Protein AF-A0A2V7I815-F1 (afdb_monomer_lite)

Sequence (304 aa):
MRTRTLWLTDQRGVALPMAMLALLILSALVVGFSVLSATEPTIASNQLMVAQARSVAEAGVERAIWALNNPANTSGIPATGSIPAPYNGSQLILVSNGGSNLGGFRVTVAAATTSPYPPECPAVSSMSRGDRCIVAVGWVPNDTTSSPKAHQKITLRISNPQLVFADPPAALSVRGELQMGGNSLVDSRTDTSCGNKVGTLTTGNTDIQGNATDIWGAADGNDIRNEVTDAGNGPIPANAHDVVKNLATASFDQFALTDADINALRLYAKAHGTYLQGSVSFDASNTIPNGLVFIDTVSGTNVT

Radius of gyration: 35.48 Å; chains: 1; bounding box: 59×54×128 Å

Structure (mmCIF, N/CA/C/O backbone):
data_AF-A0A2V7I815-F1
#
_entry.id   AF-A0A2V7I815-F1
#
loop_
_atom_site.group_PDB
_atom_site.id
_atom_site.type_symbol
_atom_site.label_atom_id
_atom_site.label_alt_id
_atom_site.label_comp_id
_atom_site.label_asym_id
_atom_site.label_entity_id
_atom_site.label_seq_id
_atom_site.pdbx_PDB_ins_code
_atom_site.Cartn_x
_atom_site.Cartn_y
_atom_site.Cartn_z
_atom_site.occupancy
_atom_site.B_iso_or_equiv
_atom_site.auth_seq_id
_atom_site.auth_comp_id
_atom_site.auth_asym_id
_atom_site.auth_atom_id
_atom_site.pdbx_PDB_model_num
ATOM 1 N N . MET A 1 1 ? -8.260 -38.365 92.851 1.00 39.19 1 MET A N 1
ATOM 2 C CA . MET A 1 1 ? -8.664 -38.034 91.465 1.00 39.19 1 MET A CA 1
ATOM 3 C C . MET A 1 1 ? -9.879 -37.120 91.529 1.00 39.19 1 MET A C 1
ATOM 5 O O . MET A 1 1 ? -10.767 -37.462 92.288 1.00 39.19 1 MET A O 1
ATOM 9 N N . ARG A 1 2 ? -9.858 -36.001 90.778 1.00 47.75 2 ARG A N 1
ATOM 10 C CA . ARG A 1 2 ? -10.968 -35.405 89.988 1.00 47.75 2 ARG A CA 1
ATOM 11 C C . ARG A 1 2 ? -12.377 -35.357 90.632 1.00 47.75 2 ARG A C 1
ATOM 13 O O . ARG A 1 2 ? -12.904 -36.371 91.042 1.00 47.75 2 ARG A O 1
ATOM 20 N N . THR A 1 3 ? -13.102 -34.240 90.681 1.00 51.88 3 THR A N 1
ATOM 21 C CA . THR A 1 3 ? -13.248 -33.182 89.667 1.00 51.88 3 THR A CA 1
ATOM 22 C C . THR A 1 3 ? -13.907 -31.976 90.348 1.00 51.88 3 THR A C 1
ATOM 24 O O . THR A 1 3 ? -14.970 -32.125 90.944 1.00 51.88 3 THR A O 1
ATOM 27 N N . ARG A 1 4 ? -13.308 -30.779 90.272 1.00 49.31 4 ARG A N 1
ATOM 28 C CA . ARG A 1 4 ? -14.001 -29.529 90.628 1.00 49.31 4 ARG A CA 1
ATOM 29 C C . ARG A 1 4 ? -14.910 -29.145 89.461 1.00 49.31 4 ARG A C 1
ATOM 31 O O . ARG A 1 4 ? -14.426 -28.685 88.433 1.00 49.31 4 ARG A O 1
ATOM 38 N N . THR A 1 5 ? -16.212 -29.345 89.612 1.00 57.53 5 THR A N 1
ATOM 39 C CA . THR A 1 5 ? -17.235 -28.751 88.744 1.00 57.53 5 THR A CA 1
ATOM 40 C C . THR A 1 5 ? -17.364 -27.268 89.083 1.00 57.53 5 THR A C 1
ATOM 42 O O . THR A 1 5 ? -17.917 -26.914 90.121 1.00 57.53 5 THR A O 1
ATOM 45 N N . LEU A 1 6 ? -16.818 -26.408 88.222 1.00 54.50 6 LEU A N 1
ATOM 46 C CA . LEU A 1 6 ? -17.108 -24.974 88.198 1.00 54.50 6 LEU A CA 1
ATOM 47 C C . LEU A 1 6 ? -18.541 -24.794 87.689 1.00 54.50 6 LEU A C 1
ATOM 49 O O . LEU A 1 6 ? -18.824 -25.026 86.516 1.00 54.50 6 LEU A O 1
ATOM 53 N N . TRP A 1 7 ? -19.452 -24.429 88.587 1.00 57.03 7 TRP A N 1
ATOM 54 C CA . TRP A 1 7 ? -20.808 -24.038 88.225 1.00 57.03 7 TRP A CA 1
ATOM 55 C C . TRP A 1 7 ? -20.752 -22.622 87.647 1.00 57.03 7 TRP A C 1
ATOM 57 O O . TRP A 1 7 ? -20.425 -21.670 88.350 1.00 57.03 7 TRP A O 1
ATOM 67 N N . LEU A 1 8 ? -21.031 -22.503 86.348 1.00 57.09 8 LEU A N 1
ATOM 68 C CA . LEU A 1 8 ? -21.226 -21.235 85.646 1.00 57.09 8 LEU A CA 1
ATOM 69 C C . LEU A 1 8 ? -22.532 -20.593 86.132 1.00 57.09 8 LEU A C 1
ATOM 71 O O . LEU A 1 8 ? -23.593 -20.763 85.534 1.00 57.09 8 LEU A O 1
ATOM 75 N N . THR A 1 9 ? -22.463 -19.883 87.252 1.00 57.50 9 THR A N 1
ATOM 76 C CA . THR A 1 9 ? -23.526 -18.992 87.712 1.00 57.50 9 THR A CA 1
ATOM 77 C C . THR A 1 9 ? -23.509 -17.696 86.899 1.00 57.50 9 THR A C 1
ATOM 79 O O . THR A 1 9 ? -22.522 -16.970 86.898 1.00 57.50 9 THR A O 1
ATOM 82 N N . ASP A 1 10 ? -24.647 -17.432 86.255 1.00 57.66 10 ASP A N 1
ATOM 83 C CA . ASP A 1 10 ? -25.160 -16.123 85.830 1.00 57.66 10 ASP A CA 1
ATOM 84 C C . ASP A 1 10 ? -24.563 -15.443 84.572 1.00 57.66 10 ASP A C 1
ATOM 86 O O . ASP A 1 10 ? -23.812 -14.475 84.632 1.00 57.66 10 ASP A O 1
ATOM 90 N N . GLN A 1 11 ? -24.978 -15.907 83.382 1.00 56.47 11 GLN A N 1
ATOM 91 C CA . GLN A 1 11 ? -24.794 -15.184 82.105 1.00 56.47 11 GLN A CA 1
ATOM 92 C C . GLN A 1 11 ? -26.003 -14.302 81.720 1.00 56.47 11 GLN A C 1
ATOM 94 O O . GLN A 1 11 ? -26.046 -13.757 80.612 1.00 56.47 11 GLN A O 1
ATOM 99 N N . ARG A 1 12 ? -26.999 -14.128 82.608 1.00 54.53 12 ARG A N 1
ATOM 100 C CA . ARG A 1 12 ? -28.276 -13.468 82.265 1.00 54.53 12 ARG A CA 1
ATOM 101 C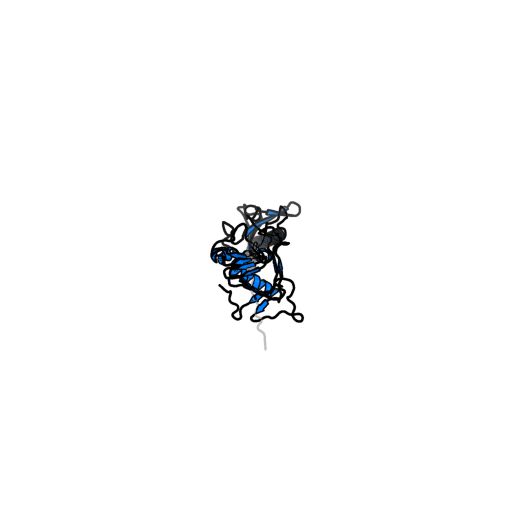 C . ARG A 1 12 ? -28.165 -11.957 81.992 1.00 54.53 12 ARG A C 1
ATOM 103 O O . ARG A 1 12 ? -29.113 -11.385 81.469 1.00 54.53 12 ARG A O 1
ATOM 110 N N . GLY A 1 13 ? -27.010 -11.331 82.241 1.00 61.84 13 GLY A N 1
ATOM 111 C CA . GLY A 1 13 ? -26.739 -9.922 81.908 1.00 61.84 13 GLY A CA 1
ATOM 112 C C . GLY A 1 13 ? -25.869 -9.673 80.664 1.00 61.84 13 GLY A C 1
ATOM 113 O O . GLY A 1 13 ? -25.837 -8.551 80.171 1.00 61.84 13 GLY A O 1
ATOM 114 N N . VAL A 1 14 ? -25.173 -10.691 80.135 1.00 74.38 14 VAL A N 1
ATOM 115 C CA . VAL A 1 14 ? -24.179 -10.522 79.042 1.00 74.38 14 VAL A CA 1
ATOM 116 C C . VAL A 1 14 ? -24.746 -10.905 77.669 1.00 74.38 14 VAL A C 1
ATOM 118 O O . VAL A 1 14 ? -24.268 -10.428 76.639 1.00 74.38 14 VAL A O 1
ATOM 121 N N . ALA A 1 15 ? -25.815 -11.706 77.640 1.00 78.38 15 ALA A N 1
ATOM 122 C CA . ALA A 1 15 ? -26.456 -12.150 76.403 1.00 78.38 15 ALA A CA 1
ATOM 123 C C . ALA A 1 15 ? -27.023 -10.989 75.567 1.00 78.38 15 ALA A C 1
ATOM 125 O O . ALA A 1 15 ? -26.896 -10.994 74.346 1.00 78.38 15 ALA A O 1
ATOM 126 N N . LEU A 1 16 ? -27.609 -9.976 76.214 1.00 78.38 16 LEU A N 1
ATOM 127 C CA . LEU A 1 16 ? -28.220 -8.835 75.527 1.00 78.38 16 LEU A CA 1
ATOM 128 C C . LEU A 1 16 ? -27.168 -7.896 74.896 1.00 78.38 16 LEU A C 1
ATOM 130 O O . LEU A 1 16 ? -27.299 -7.603 73.708 1.00 78.38 16 LEU A O 1
ATOM 134 N N . PRO A 1 17 ? -26.080 -7.504 75.594 1.00 85.06 17 PRO A N 1
ATOM 135 C CA . PRO A 1 17 ? -24.962 -6.791 74.975 1.00 85.06 17 PRO A CA 1
ATOM 136 C C . PRO A 1 17 ? -24.286 -7.570 73.839 1.00 85.06 17 PRO A C 1
ATOM 138 O O . PRO A 1 17 ? -24.002 -6.982 72.800 1.00 85.06 17 PRO A O 1
ATOM 141 N N . MET A 1 18 ? -24.070 -8.886 73.991 1.00 88.31 18 MET A N 1
ATOM 142 C CA . MET A 1 18 ? -23.495 -9.729 72.927 1.00 88.31 18 MET A CA 1
ATOM 143 C C . MET A 1 18 ? -24.414 -9.828 71.706 1.00 88.31 18 MET A C 1
ATOM 145 O O . MET A 1 18 ? -23.936 -9.742 70.578 1.00 88.31 18 MET A O 1
ATOM 149 N N . ALA A 1 19 ? -25.729 -9.953 71.911 1.00 88.56 19 ALA A N 1
ATOM 150 C CA . ALA A 1 19 ? -26.705 -9.948 70.824 1.00 88.56 19 ALA A CA 1
ATOM 151 C C . ALA A 1 19 ? -26.763 -8.587 70.111 1.00 88.56 19 ALA A C 1
ATOM 153 O O . ALA A 1 19 ? -26.842 -8.549 68.886 1.00 88.56 19 ALA A O 1
ATOM 154 N N . MET A 1 20 ? -26.668 -7.475 70.849 1.00 91.62 20 MET A N 1
ATOM 155 C CA . MET A 1 20 ? -26.589 -6.132 70.263 1.00 91.62 20 MET A CA 1
ATOM 156 C C . MET A 1 20 ? -25.304 -5.927 69.459 1.00 91.62 20 MET A C 1
ATOM 158 O O . MET A 1 20 ? -25.366 -5.403 68.351 1.00 91.62 20 MET A O 1
ATOM 162 N N . LEU A 1 21 ? -24.156 -6.382 69.969 1.00 92.94 21 LEU A N 1
ATOM 163 C CA . LEU A 1 21 ? -22.883 -6.340 69.244 1.00 92.94 21 LEU A CA 1
ATOM 164 C C . LEU A 1 21 ? -22.939 -7.194 67.973 1.00 92.94 21 LEU A C 1
ATOM 166 O O . LEU A 1 21 ? -22.536 -6.734 66.909 1.00 92.94 21 LEU A O 1
ATOM 170 N N . ALA A 1 22 ? -23.504 -8.401 68.058 1.00 91.81 22 ALA A N 1
ATOM 171 C CA . ALA A 1 22 ? -23.694 -9.276 66.905 1.00 91.81 22 ALA A CA 1
ATOM 172 C C . ALA A 1 22 ? -24.631 -8.653 65.856 1.00 91.81 22 ALA A C 1
ATOM 174 O O . ALA A 1 22 ? -24.309 -8.671 64.670 1.00 91.81 22 ALA A O 1
ATOM 175 N N . LEU A 1 23 ? -25.751 -8.052 66.276 1.00 92.69 23 LEU A N 1
ATOM 176 C CA . LEU A 1 23 ? -26.677 -7.338 65.389 1.00 92.69 23 LEU A CA 1
ATOM 177 C C . LEU A 1 23 ? -26.029 -6.116 64.730 1.00 92.69 23 LEU A C 1
ATOM 179 O O . LEU A 1 23 ? -26.288 -5.857 63.559 1.00 92.69 23 LEU A O 1
ATOM 183 N N . LEU A 1 24 ? -25.182 -5.384 65.457 1.00 94.94 24 LEU A N 1
ATOM 184 C CA . LEU A 1 24 ? -24.466 -4.217 64.939 1.00 94.94 24 LEU A CA 1
ATOM 185 C C . LEU A 1 24 ? -23.394 -4.625 63.918 1.00 94.94 24 LEU A C 1
ATOM 187 O O . LEU A 1 24 ? -23.248 -3.986 62.879 1.00 94.94 24 LEU A O 1
ATOM 191 N N . ILE A 1 25 ? -22.691 -5.732 64.166 1.00 94.81 25 ILE A N 1
ATOM 192 C CA . ILE A 1 25 ? -21.749 -6.310 63.200 1.00 94.81 25 ILE A CA 1
ATOM 193 C C . ILE A 1 25 ? -22.495 -6.803 61.952 1.00 94.81 25 ILE A C 1
ATOM 195 O O . ILE A 1 25 ? -22.064 -6.527 60.835 1.00 94.81 25 ILE A O 1
ATOM 199 N N . LEU A 1 26 ? -23.629 -7.491 62.122 1.00 93.44 26 LEU A N 1
ATOM 200 C CA . LEU A 1 26 ? -24.458 -7.975 61.014 1.00 93.44 26 LEU A CA 1
ATOM 201 C C . LEU A 1 26 ? -25.026 -6.829 60.170 1.00 93.44 26 LEU A C 1
ATOM 203 O O . LEU A 1 26 ? -24.979 -6.904 58.945 1.00 93.44 26 LEU A O 1
ATOM 207 N N . SER A 1 27 ? -25.521 -5.756 60.789 1.00 93.62 27 SER A N 1
ATOM 208 C CA . SER A 1 27 ? -26.038 -4.597 60.055 1.00 93.62 27 SER A CA 1
ATOM 209 C C . SER A 1 27 ? -24.930 -3.855 59.306 1.00 93.62 27 SER A C 1
ATOM 211 O O . SER A 1 27 ? -25.123 -3.505 58.142 1.00 93.62 27 SER A O 1
ATOM 213 N N . ALA A 1 28 ? -23.745 -3.704 59.908 1.00 93.56 28 ALA A N 1
ATOM 214 C CA . ALA A 1 28 ? -22.572 -3.166 59.221 1.00 93.56 28 ALA A CA 1
ATOM 215 C C . ALA A 1 28 ? -22.157 -4.034 58.016 1.00 93.56 28 ALA A C 1
ATOM 217 O O . ALA A 1 28 ? -21.860 -3.492 56.951 1.00 93.56 28 ALA A O 1
ATOM 218 N N . LEU A 1 29 ? -22.203 -5.368 58.143 1.00 92.06 29 LEU A N 1
ATOM 219 C CA . LEU A 1 29 ? -21.930 -6.298 57.040 1.00 92.06 29 LEU A CA 1
ATOM 220 C C . LEU A 1 29 ? -22.943 -6.151 55.894 1.00 92.06 29 LEU A C 1
ATOM 222 O O . LEU A 1 29 ? -22.551 -6.101 54.731 1.00 92.06 29 LEU A O 1
ATOM 226 N N . VAL A 1 30 ? -24.239 -6.057 56.211 1.00 95.00 30 VAL A N 1
ATOM 227 C CA . VAL A 1 30 ? -25.313 -5.902 55.213 1.00 95.00 30 VAL A CA 1
ATOM 228 C C . VAL A 1 30 ? -25.175 -4.582 54.457 1.00 95.00 30 VAL A C 1
ATOM 230 O O . VAL A 1 30 ? -25.286 -4.568 53.232 1.00 95.00 30 VAL A O 1
ATOM 233 N N . VAL A 1 31 ? -24.874 -3.482 55.155 1.00 91.62 31 VAL A N 1
ATOM 234 C CA . VAL A 1 31 ? -24.608 -2.188 54.506 1.00 91.62 31 VAL A CA 1
ATOM 235 C C . VAL A 1 31 ? -23.367 -2.281 53.614 1.00 91.62 31 VAL A C 1
ATOM 237 O O . VAL A 1 31 ? -23.411 -1.836 52.469 1.00 91.62 31 VAL A O 1
ATOM 240 N N . GLY A 1 32 ? -22.295 -2.925 54.087 1.00 88.62 32 GLY A N 1
ATOM 241 C CA . GLY A 1 32 ? -21.082 -3.154 53.298 1.00 88.62 32 GLY A CA 1
ATOM 242 C C . GLY A 1 32 ? -21.344 -3.929 52.001 1.00 88.62 32 GLY A C 1
ATOM 243 O O . GLY A 1 32 ? -20.939 -3.486 50.925 1.00 88.62 32 GLY A O 1
ATOM 244 N N . PHE A 1 33 ? -22.082 -5.041 52.071 1.00 87.69 33 PHE A N 1
ATOM 245 C CA . PHE A 1 33 ? -22.448 -5.824 50.886 1.00 87.69 33 PHE A CA 1
ATOM 246 C C . PHE A 1 33 ? -23.419 -5.092 49.956 1.00 87.69 33 PHE A C 1
ATOM 248 O O . PHE A 1 33 ? -23.312 -5.231 48.737 1.00 87.69 33 PHE A O 1
ATOM 255 N N . SER A 1 34 ? -24.327 -4.272 50.492 1.00 89.50 34 SER A N 1
ATOM 256 C CA . SER A 1 34 ? -25.233 -3.458 49.677 1.00 89.50 34 SER A CA 1
ATOM 257 C C . SER A 1 34 ? -24.484 -2.394 48.873 1.00 89.50 34 SER A C 1
ATOM 259 O O . SER A 1 34 ? -24.831 -2.154 47.718 1.00 89.50 34 SER A O 1
ATOM 261 N N . VAL A 1 35 ? -23.456 -1.765 49.453 1.00 85.38 35 VAL A N 1
ATOM 262 C CA . VAL A 1 35 ? -22.619 -0.778 48.749 1.00 85.38 35 VAL A CA 1
ATOM 263 C C . VAL A 1 35 ? -21.759 -1.455 47.682 1.00 85.38 35 VAL A C 1
ATOM 265 O O . VAL A 1 35 ? -21.666 -0.943 46.568 1.00 85.38 35 VAL A O 1
ATOM 268 N N . LEU A 1 36 ? -21.191 -2.630 47.974 1.00 84.56 36 LEU A N 1
ATOM 269 C CA . LEU A 1 36 ? -20.458 -3.424 46.980 1.00 84.56 36 LEU A CA 1
ATOM 270 C C . LEU A 1 36 ? -21.356 -3.797 45.791 1.00 84.56 36 LEU A C 1
ATOM 272 O O . LEU A 1 36 ? -21.008 -3.504 44.645 1.00 84.56 36 LEU A O 1
ATOM 276 N N . SER A 1 37 ? -22.558 -4.310 46.072 1.00 85.62 37 SER A N 1
ATOM 277 C CA . SER A 1 37 ? -23.548 -4.697 45.054 1.00 85.62 37 SER A CA 1
ATOM 278 C C . SER A 1 37 ? -24.009 -3.520 44.185 1.00 85.62 37 SER A C 1
ATOM 280 O O . SER A 1 37 ? -24.418 -3.717 43.047 1.00 85.62 37 SER A O 1
ATOM 282 N N . ALA A 1 38 ? -23.934 -2.281 44.683 1.00 82.81 38 ALA A N 1
ATOM 283 C CA . ALA A 1 38 ? -24.299 -1.097 43.907 1.00 82.81 38 ALA A CA 1
ATOM 284 C C . ALA A 1 38 ? -23.260 -0.731 42.831 1.00 82.81 38 ALA A C 1
ATOM 286 O O . ALA A 1 38 ? -23.598 -0.056 41.858 1.00 82.81 38 ALA A O 1
ATOM 287 N N . THR A 1 39 ? -22.005 -1.174 42.971 1.00 86.94 39 THR A N 1
ATOM 288 C CA . THR A 1 39 ? -20.937 -0.846 42.009 1.00 86.94 39 THR A CA 1
ATOM 289 C C . THR A 1 39 ? -20.845 -1.850 40.857 1.00 86.94 39 THR A C 1
ATOM 291 O O . THR A 1 39 ? -20.542 -1.454 39.729 1.00 86.94 39 THR A O 1
ATOM 294 N N . GLU A 1 40 ? -21.195 -3.119 41.080 1.00 88.75 40 GLU A N 1
ATOM 295 C CA . GLU A 1 40 ? -21.139 -4.178 40.060 1.00 88.75 40 GLU A CA 1
ATOM 296 C C . GLU A 1 40 ? -21.934 -3.868 38.776 1.00 88.75 40 GLU A C 1
ATOM 298 O O . GLU A 1 40 ? -21.361 -4.027 37.695 1.00 88.75 40 GLU A O 1
ATOM 303 N N . PRO A 1 41 ? -23.180 -3.344 38.819 1.00 88.94 41 PRO A N 1
ATOM 304 C CA . PRO A 1 41 ? -23.922 -3.006 37.604 1.00 88.94 41 PRO A CA 1
ATOM 305 C C . PRO A 1 41 ? -23.231 -1.922 36.776 1.00 88.94 41 PRO A C 1
ATOM 307 O O . PRO A 1 41 ? -23.252 -1.964 35.546 1.00 88.94 41 PRO A O 1
ATOM 310 N N . THR A 1 42 ? -22.583 -0.958 37.438 1.00 89.00 42 THR A N 1
ATOM 311 C CA . THR A 1 42 ? -21.865 0.118 36.742 1.00 89.00 42 THR A CA 1
ATOM 312 C C . THR A 1 42 ? -20.592 -0.403 36.079 1.00 89.00 42 THR A C 1
ATOM 314 O O . THR A 1 42 ? -20.317 -0.059 34.931 1.00 89.00 42 THR A O 1
ATOM 317 N N . ILE A 1 43 ? -19.854 -1.296 36.747 1.00 89.94 43 ILE A N 1
ATOM 318 C CA . ILE A 1 43 ? -18.654 -1.933 36.193 1.00 89.94 43 ILE A CA 1
ATOM 319 C C . ILE A 1 43 ? -19.029 -2.833 35.014 1.00 89.94 43 ILE A C 1
ATOM 321 O O . ILE A 1 43 ? -18.416 -2.723 33.953 1.00 89.94 43 ILE A O 1
ATOM 325 N N . ALA A 1 44 ? -20.056 -3.671 35.173 1.00 91.88 44 ALA A N 1
ATOM 326 C CA . ALA A 1 44 ? -20.540 -4.552 34.116 1.00 91.88 44 ALA A CA 1
ATOM 327 C C . ALA A 1 44 ? -21.012 -3.755 32.890 1.00 91.88 44 ALA A C 1
ATOM 329 O O . ALA A 1 44 ? -20.643 -4.084 31.764 1.00 91.88 44 ALA A O 1
ATOM 330 N N . SER A 1 45 ? -21.757 -2.664 33.103 1.00 90.56 45 SER A N 1
ATOM 331 C CA . SER A 1 45 ? -22.188 -1.768 32.024 1.00 90.56 45 SER A CA 1
ATOM 332 C C . SER A 1 45 ? -20.995 -1.128 31.306 1.00 90.56 45 SER A C 1
ATOM 334 O O . SER A 1 45 ? -20.907 -1.179 30.080 1.00 90.56 45 SER A O 1
ATOM 336 N N . ASN A 1 46 ? -20.011 -0.617 32.050 1.00 91.06 46 ASN A N 1
ATOM 337 C CA . ASN A 1 46 ? -18.809 -0.024 31.462 1.00 91.06 46 ASN A CA 1
ATOM 338 C C . ASN A 1 46 ? -17.993 -1.047 30.654 1.00 91.06 46 ASN A C 1
ATOM 340 O O . ASN A 1 46 ? -17.536 -0.737 29.553 1.00 91.06 46 ASN A O 1
ATOM 344 N N . GLN A 1 47 ? -17.827 -2.271 31.166 1.00 93.94 47 GLN A N 1
ATOM 345 C CA . GLN A 1 47 ? -17.137 -3.346 30.447 1.00 93.94 47 GLN A CA 1
ATOM 346 C C . GLN A 1 47 ? -17.879 -3.747 29.171 1.00 93.94 47 GLN A C 1
ATOM 348 O O . GLN A 1 47 ? -17.249 -3.906 28.124 1.00 93.94 47 GLN A O 1
ATOM 353 N N . LEU A 1 48 ? -19.209 -3.848 29.233 1.00 92.19 48 LEU A N 1
ATOM 354 C CA . LEU A 1 48 ? -20.039 -4.117 28.064 1.00 92.19 48 LEU A CA 1
ATOM 355 C C . LEU A 1 48 ? -19.873 -3.022 27.005 1.00 92.19 48 LEU A C 1
ATOM 357 O O . LEU A 1 48 ? -19.626 -3.333 25.842 1.00 92.19 48 LEU A O 1
ATOM 361 N N . MET A 1 49 ? -19.940 -1.750 27.402 1.00 92.75 49 MET A N 1
ATOM 362 C CA . MET A 1 49 ? -19.771 -0.622 26.484 1.00 92.75 49 MET A CA 1
ATOM 363 C C . MET A 1 49 ? -18.383 -0.605 25.837 1.00 92.75 49 MET A C 1
ATOM 365 O O . MET A 1 49 ? -18.262 -0.324 24.647 1.00 92.75 49 MET A O 1
ATOM 369 N N . VAL A 1 50 ? -17.329 -0.935 26.590 1.00 94.56 50 VAL A N 1
ATOM 370 C CA . VAL A 1 50 ? -15.964 -1.051 26.056 1.00 94.56 50 VAL A CA 1
ATOM 371 C C . VAL A 1 50 ? -15.853 -2.193 25.045 1.00 94.56 50 VAL A C 1
ATOM 373 O O . VAL A 1 50 ? -15.272 -2.001 23.975 1.00 94.56 50 VAL A O 1
ATOM 376 N N . ALA A 1 51 ? -16.433 -3.357 25.343 1.00 94.38 51 ALA A N 1
ATOM 377 C CA . ALA A 1 51 ? -16.449 -4.494 24.426 1.00 94.38 51 ALA A CA 1
ATOM 378 C C . ALA A 1 51 ? -17.229 -4.175 23.139 1.00 94.38 51 ALA A C 1
ATOM 380 O O . ALA A 1 51 ? -16.758 -4.462 22.038 1.00 94.38 51 ALA A O 1
ATOM 381 N N . GLN A 1 52 ? -18.380 -3.511 23.262 1.00 93.69 52 GLN A N 1
ATOM 382 C CA . GLN A 1 52 ? -19.172 -3.050 22.123 1.00 93.69 52 GLN A CA 1
ATOM 383 C C . GLN A 1 52 ? -18.409 -2.014 21.288 1.00 93.69 52 GLN A C 1
ATOM 385 O O . GLN A 1 52 ? -18.351 -2.147 20.067 1.00 93.69 52 GLN A O 1
ATOM 390 N N . ALA A 1 53 ? -17.759 -1.035 21.928 1.00 95.12 53 ALA A N 1
ATOM 391 C CA . ALA A 1 53 ? -16.957 -0.020 21.246 1.00 95.12 53 ALA A CA 1
ATOM 392 C C . ALA A 1 53 ? -15.802 -0.650 20.460 1.00 95.12 53 ALA A C 1
ATOM 394 O O . ALA A 1 53 ? -15.526 -0.240 19.334 1.00 95.12 53 ALA A O 1
ATOM 395 N N . ARG A 1 54 ? -15.159 -1.681 21.021 1.00 95.94 54 ARG A N 1
ATOM 396 C CA . ARG A 1 54 ? -14.132 -2.452 20.314 1.00 95.94 54 ARG A CA 1
ATOM 397 C C . ARG A 1 54 ? -14.710 -3.177 19.104 1.00 95.94 54 ARG A C 1
ATOM 399 O O . ARG A 1 54 ? -14.162 -3.048 18.018 1.00 95.94 54 ARG A O 1
ATOM 406 N N . SER A 1 55 ? -15.825 -3.883 19.274 1.00 94.88 55 SER A N 1
ATOM 407 C CA . SER A 1 55 ? -16.455 -4.639 18.188 1.00 94.88 55 SER A CA 1
ATOM 408 C C . SER A 1 55 ? -16.860 -3.740 17.012 1.00 94.88 55 SER A C 1
ATOM 410 O O . SER A 1 55 ? -16.595 -4.078 15.860 1.00 94.88 55 SER A O 1
ATOM 412 N N . VAL A 1 56 ? -17.428 -2.555 17.272 1.00 95.31 56 VAL A N 1
ATOM 413 C CA . VAL A 1 56 ? -17.755 -1.612 16.186 1.00 95.31 56 VAL A CA 1
ATOM 414 C C . VAL A 1 56 ? -16.505 -0.963 15.576 1.00 95.31 56 VAL A C 1
ATOM 416 O O . VAL A 1 56 ? -16.515 -0.654 14.387 1.00 95.31 56 VAL A O 1
ATOM 419 N N . ALA A 1 57 ? -15.411 -0.797 16.331 1.00 96.56 57 ALA A N 1
ATOM 420 C CA . ALA A 1 57 ? -14.126 -0.367 15.771 1.00 96.56 57 ALA A CA 1
ATOM 421 C C . ALA A 1 57 ? -13.542 -1.424 14.815 1.00 96.56 57 ALA A C 1
ATOM 423 O O . ALA A 1 57 ? -13.100 -1.078 13.721 1.00 96.56 57 ALA A O 1
ATOM 424 N N . GLU A 1 58 ? -13.593 -2.706 15.193 1.00 96.44 58 GLU A N 1
ATOM 425 C CA . GLU A 1 58 ? -13.174 -3.838 14.349 1.00 96.44 58 GLU A CA 1
ATOM 426 C C . GLU A 1 58 ? -14.019 -3.906 13.065 1.00 96.44 58 GLU A C 1
ATOM 428 O O . GLU A 1 58 ? -13.472 -4.028 11.972 1.00 96.44 58 GLU A O 1
ATOM 433 N N . ALA A 1 59 ? -15.334 -3.684 13.153 1.00 94.94 59 ALA A N 1
ATOM 434 C CA . ALA A 1 59 ? -16.190 -3.579 11.967 1.00 94.94 59 ALA A CA 1
ATOM 435 C C . ALA A 1 59 ? -15.772 -2.430 11.024 1.00 94.94 59 ALA A C 1
ATOM 437 O O . ALA A 1 59 ? -15.859 -2.558 9.800 1.00 94.94 59 ALA A O 1
ATOM 438 N N . GLY A 1 60 ? -15.294 -1.311 11.577 1.00 95.69 60 GLY A N 1
ATOM 439 C CA . GLY A 1 60 ? -14.755 -0.201 10.795 1.00 95.69 60 GL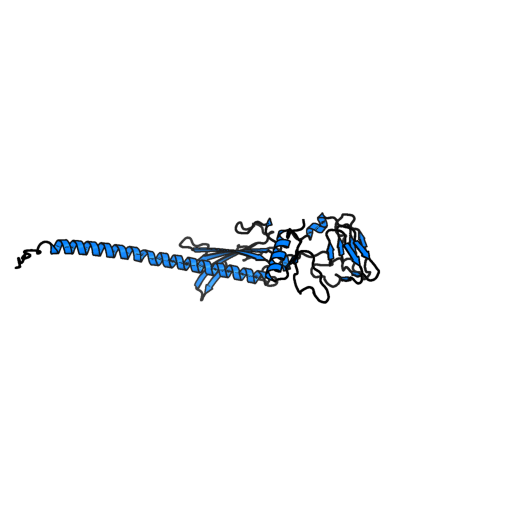Y A CA 1
ATOM 440 C C . GLY A 1 60 ? -13.469 -0.557 10.048 1.00 95.69 60 GLY A C 1
ATOM 441 O O . GLY A 1 60 ? -13.315 -0.185 8.882 1.00 95.69 60 GLY A O 1
ATOM 442 N N . VAL A 1 61 ? -12.583 -1.319 10.690 1.00 96.88 61 VAL A N 1
ATOM 443 C CA . VAL A 1 61 ? -11.376 -1.871 10.059 1.00 96.88 61 VAL A CA 1
ATOM 444 C C . VAL A 1 61 ? -11.739 -2.768 8.882 1.00 96.88 61 VAL A C 1
ATOM 446 O O . VAL A 1 61 ? -11.283 -2.517 7.767 1.00 96.88 61 VAL A O 1
ATOM 449 N N . GLU A 1 62 ? -12.599 -3.761 9.103 1.00 95.94 62 GLU A N 1
ATOM 450 C CA . GLU A 1 62 ? -13.002 -4.715 8.063 1.00 95.94 62 GLU A CA 1
ATOM 451 C C . GLU A 1 62 ? -13.651 -4.007 6.872 1.00 95.94 62 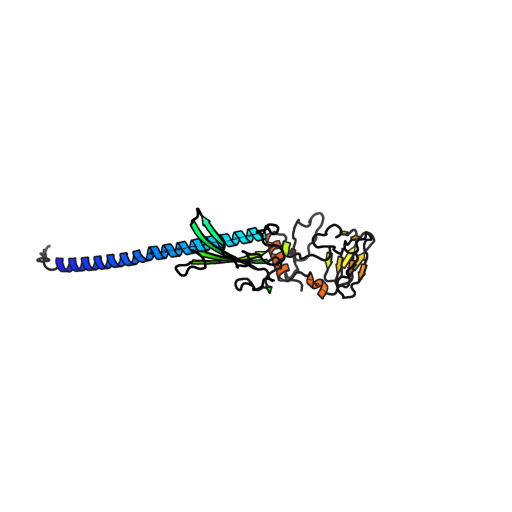GLU A C 1
ATOM 453 O O . GLU A 1 62 ? -13.365 -4.301 5.710 1.00 95.94 62 GLU A O 1
ATOM 458 N N . ARG A 1 63 ? -14.469 -2.985 7.144 1.00 95.31 63 ARG A N 1
ATOM 459 C CA . ARG A 1 63 ? -15.071 -2.164 6.094 1.00 95.31 63 ARG A CA 1
ATOM 460 C C . ARG A 1 63 ? -14.032 -1.389 5.279 1.00 95.31 63 ARG A C 1
ATOM 462 O O . ARG A 1 63 ? -14.213 -1.255 4.069 1.00 95.31 63 ARG A O 1
ATOM 469 N N . ALA A 1 64 ? -12.987 -0.845 5.905 1.00 95.69 64 ALA A N 1
ATOM 470 C CA . ALA A 1 64 ? -11.907 -0.171 5.179 1.00 95.69 64 ALA A CA 1
ATOM 471 C C . ALA A 1 64 ? -11.080 -1.147 4.344 1.00 95.69 64 ALA A C 1
ATOM 473 O O . ALA A 1 64 ? -10.773 -0.838 3.196 1.00 95.69 64 ALA A O 1
ATOM 474 N N . ILE A 1 65 ? -10.771 -2.328 4.881 1.00 94.75 65 ILE A N 1
ATOM 475 C CA . ILE A 1 65 ? -10.062 -3.378 4.142 1.00 94.75 65 ILE A CA 1
ATOM 476 C C . ILE A 1 65 ? -10.881 -3.801 2.920 1.00 94.75 65 ILE A C 1
ATOM 478 O O . ILE A 1 65 ? -10.357 -3.831 1.807 1.00 94.75 65 ILE A O 1
ATOM 482 N N . TRP A 1 66 ? -12.182 -4.050 3.094 1.00 95.06 66 TRP A N 1
ATOM 483 C CA . TRP A 1 66 ? -13.076 -4.336 1.973 1.00 95.06 66 TRP A CA 1
ATOM 484 C C . TRP A 1 66 ? -13.046 -3.217 0.926 1.00 95.06 66 TRP A C 1
ATOM 486 O O . TRP A 1 66 ? -12.910 -3.498 -0.263 1.00 95.06 66 TRP A O 1
ATOM 496 N N . ALA A 1 67 ? -13.119 -1.954 1.347 1.00 94.69 67 ALA A N 1
ATOM 497 C CA . ALA A 1 67 ? -13.150 -0.821 0.426 1.00 94.69 67 ALA A CA 1
ATOM 498 C C . ALA A 1 67 ? -11.847 -0.663 -0.368 1.00 94.69 67 ALA A C 1
ATOM 500 O O . ALA A 1 67 ? -11.895 -0.347 -1.554 1.00 94.69 67 ALA A O 1
ATOM 501 N N . LEU A 1 68 ? -10.701 -0.930 0.265 1.00 92.00 68 LEU A N 1
ATOM 502 C CA . LEU A 1 68 ? -9.385 -0.921 -0.380 1.00 92.00 68 LEU A CA 1
ATOM 503 C C . LEU A 1 68 ? -9.219 -2.068 -1.380 1.00 92.00 68 LEU A C 1
ATOM 505 O O . LEU A 1 68 ? -8.559 -1.895 -2.400 1.00 92.00 68 LEU A O 1
ATOM 509 N N . ASN A 1 69 ? -9.862 -3.208 -1.128 1.00 91.62 69 ASN A N 1
ATOM 510 C CA . ASN A 1 69 ? -9.886 -4.343 -2.052 1.00 91.62 69 ASN A CA 1
ATOM 511 C C . ASN A 1 69 ? -10.915 -4.189 -3.186 1.00 91.62 69 ASN A C 1
ATOM 513 O O . ASN A 1 69 ? -10.919 -4.992 -4.115 1.00 91.62 69 ASN A O 1
ATOM 517 N N . ASN A 1 70 ? -11.788 -3.177 -3.135 1.00 92.44 70 ASN A N 1
ATOM 518 C CA . ASN A 1 70 ? -12.840 -2.947 -4.130 1.00 92.44 70 ASN A CA 1
ATOM 519 C C . ASN A 1 70 ? -12.780 -1.521 -4.712 1.00 92.44 70 ASN A C 1
ATOM 521 O O . ASN A 1 70 ? -13.782 -0.805 -4.666 1.00 92.44 70 ASN A O 1
ATOM 525 N N . PRO A 1 71 ? -11.645 -1.086 -5.295 1.00 89.56 71 PRO A N 1
ATOM 526 C CA . PRO A 1 71 ? -11.436 0.309 -5.694 1.00 89.56 71 PRO A CA 1
ATOM 527 C C . PRO A 1 71 ? -12.365 0.795 -6.815 1.00 89.56 71 PRO A C 1
ATOM 529 O O . PRO A 1 71 ? -12.615 1.990 -6.923 1.00 89.56 71 PRO A O 1
ATOM 532 N N . ALA A 1 72 ? -12.890 -0.116 -7.640 1.00 88.88 72 ALA A N 1
ATOM 533 C CA . ALA A 1 72 ? -13.837 0.206 -8.710 1.00 88.88 72 ALA A CA 1
ATOM 534 C C . ALA A 1 72 ? -15.296 0.329 -8.222 1.00 88.88 72 ALA A C 1
ATOM 536 O O . ALA A 1 72 ? -16.173 0.737 -8.983 1.00 88.88 72 ALA A O 1
ATOM 537 N N . ASN A 1 73 ? -15.586 -0.050 -6.973 1.00 92.62 73 ASN A N 1
ATOM 538 C CA . ASN A 1 73 ? -16.924 0.065 -6.409 1.00 92.62 73 ASN A CA 1
ATOM 539 C C . ASN A 1 73 ? -17.200 1.516 -5.983 1.00 92.62 73 ASN A C 1
ATOM 541 O O . ASN A 1 73 ? -16.331 2.183 -5.430 1.00 92.62 73 ASN A O 1
ATOM 545 N N . THR A 1 74 ? -18.436 1.990 -6.149 1.00 88.88 74 THR A N 1
ATOM 546 C CA . THR A 1 74 ? -18.858 3.338 -5.721 1.00 88.88 74 THR A CA 1
ATOM 547 C C . THR A 1 74 ? -18.694 3.592 -4.220 1.00 88.88 74 THR A C 1
ATOM 549 O O . THR A 1 74 ? -18.595 4.737 -3.794 1.00 88.88 74 THR A O 1
ATOM 552 N N . SER A 1 75 ? -18.703 2.535 -3.406 1.00 89.75 75 SER A N 1
ATOM 553 C CA . SER A 1 75 ? -18.442 2.573 -1.962 1.00 89.75 75 SER A CA 1
ATOM 554 C C . SER A 1 75 ? -17.031 2.102 -1.592 1.00 89.75 75 SER A C 1
ATOM 556 O O . SER A 1 75 ? -16.746 1.924 -0.410 1.00 89.75 75 SER A O 1
ATOM 558 N N . GLY A 1 76 ? -16.170 1.864 -2.581 1.00 91.50 76 GLY A N 1
ATOM 559 C CA . GLY A 1 76 ? -14.766 1.521 -2.395 1.00 91.50 76 GLY A CA 1
ATOM 560 C C . GLY A 1 76 ? -13.880 2.741 -2.158 1.00 91.50 76 GLY A C 1
ATOM 561 O O . GLY A 1 76 ? -14.330 3.887 -2.196 1.00 91.50 76 GLY A O 1
ATOM 562 N N . ILE A 1 77 ? -12.595 2.485 -1.921 1.00 91.12 77 ILE A N 1
ATOM 563 C CA . ILE A 1 77 ? -11.559 3.520 -1.899 1.00 91.12 77 ILE A CA 1
ATOM 564 C C . ILE A 1 77 ? -10.753 3.383 -3.192 1.00 91.12 77 ILE A C 1
ATOM 566 O O . ILE A 1 77 ? -10.173 2.318 -3.413 1.00 91.12 77 ILE A O 1
ATOM 570 N N . PRO A 1 78 ? -10.691 4.422 -4.042 1.00 87.12 78 PRO A N 1
ATOM 571 C CA . PRO A 1 78 ? -9.920 4.354 -5.271 1.00 87.12 78 PRO A CA 1
ATOM 572 C C . PRO A 1 78 ? -8.428 4.177 -4.961 1.00 87.12 78 PRO A C 1
ATOM 574 O O . PRO A 1 78 ? -7.915 4.654 -3.947 1.00 87.12 78 PRO A O 1
ATOM 577 N N . ALA A 1 79 ? -7.720 3.481 -5.852 1.00 78.44 79 ALA A N 1
ATOM 578 C CA . ALA A 1 79 ? -6.285 3.229 -5.721 1.00 78.44 79 ALA A CA 1
ATOM 579 C C . ALA A 1 79 ? -5.469 4.534 -5.645 1.00 78.44 79 ALA A C 1
ATOM 581 O O . ALA A 1 79 ? -4.510 4.634 -4.872 1.00 78.44 79 ALA A O 1
ATOM 582 N N . THR A 1 80 ? -5.894 5.533 -6.421 1.00 76.12 80 THR A N 1
ATOM 583 C CA . THR A 1 80 ? -5.303 6.866 -6.532 1.00 76.12 80 THR A CA 1
ATOM 584 C C . THR A 1 80 ? -6.360 7.945 -6.278 1.00 76.12 80 THR A C 1
ATOM 586 O O . THR A 1 80 ? -7.561 7.708 -6.396 1.00 76.12 80 THR A O 1
ATOM 589 N N . GLY A 1 81 ? -5.915 9.150 -5.921 1.00 79.38 81 GLY A N 1
ATOM 590 C CA . GLY A 1 81 ? -6.800 10.283 -5.642 1.00 79.38 81 GLY A CA 1
ATOM 591 C C . GLY A 1 81 ? -7.143 10.455 -4.162 1.00 79.38 81 GLY A C 1
ATOM 592 O O . GLY A 1 81 ? -6.446 9.958 -3.275 1.00 79.38 81 GLY A O 1
ATOM 593 N N . SER A 1 82 ? -8.185 11.242 -3.890 1.00 84.50 82 SER A N 1
ATOM 594 C CA . SER A 1 82 ? -8.605 11.563 -2.527 1.00 84.50 82 SER A CA 1
ATOM 595 C C . SER A 1 82 ? -9.410 10.427 -1.902 1.00 84.50 82 SER A C 1
ATOM 597 O O . SER A 1 82 ? -10.204 9.754 -2.558 1.00 84.50 82 SER A O 1
ATOM 599 N N . ILE A 1 83 ? -9.223 10.234 -0.598 1.00 90.06 83 ILE A N 1
ATOM 600 C CA . ILE A 1 83 ? -9.986 9.255 0.173 1.00 90.06 83 ILE A CA 1
ATOM 601 C C . ILE A 1 83 ? -11.427 9.774 0.334 1.00 90.06 83 ILE A C 1
ATOM 603 O O . ILE A 1 83 ? -11.620 10.848 0.917 1.00 90.06 83 ILE A O 1
ATOM 607 N N . PRO A 1 84 ? -12.447 9.057 -0.174 1.00 91.62 84 PRO A N 1
ATOM 608 C CA . PRO A 1 84 ? -13.826 9.523 -0.125 1.00 91.62 84 PRO A CA 1
ATOM 609 C C . PRO A 1 84 ? -14.426 9.384 1.279 1.00 91.62 84 PRO A C 1
ATOM 611 O O . PRO A 1 84 ? -13.962 8.602 2.112 1.00 91.62 84 PRO A O 1
ATOM 614 N N . ALA A 1 85 ? -15.513 10.114 1.543 1.00 91.25 85 ALA A N 1
ATOM 615 C CA . ALA A 1 85 ? -16.365 9.814 2.690 1.00 91.25 85 ALA A CA 1
ATOM 616 C C . ALA A 1 85 ? -16.992 8.413 2.515 1.00 91.25 85 ALA A C 1
ATOM 618 O O . ALA A 1 85 ? -17.337 8.043 1.392 1.00 91.25 85 ALA A O 1
ATOM 619 N N . PRO A 1 86 ? -17.152 7.619 3.586 1.00 93.44 86 PRO A N 1
ATOM 620 C CA . PRO A 1 86 ? -16.905 7.954 4.992 1.00 93.44 86 PRO A CA 1
ATOM 621 C C . PRO A 1 86 ? -15.452 7.732 5.462 1.00 93.44 86 PRO A C 1
ATOM 623 O O . PRO A 1 86 ? -15.135 8.047 6.605 1.00 93.44 86 PRO A O 1
ATOM 626 N N . TYR A 1 87 ? -14.571 7.206 4.605 1.00 94.94 87 TYR A N 1
ATOM 627 C CA . TYR A 1 87 ? -13.209 6.765 4.942 1.00 94.94 87 TYR A CA 1
ATOM 628 C C . TYR A 1 87 ? -12.214 7.892 5.230 1.00 94.94 87 TYR A C 1
ATOM 630 O O . TYR A 1 87 ? -11.099 7.631 5.663 1.00 94.94 87 TYR A O 1
ATOM 638 N N . ASN A 1 88 ? -12.592 9.146 5.009 1.00 91.50 88 ASN A N 1
ATOM 639 C CA . ASN A 1 88 ? -11.819 10.320 5.417 1.00 91.50 88 ASN A CA 1
ATOM 640 C C . ASN A 1 88 ? -12.093 10.749 6.876 1.00 91.50 88 ASN A C 1
ATOM 642 O O . ASN A 1 88 ? -11.721 11.852 7.269 1.00 91.50 88 ASN A O 1
ATOM 646 N N . GLY A 1 89 ? -12.805 9.934 7.663 1.00 91.06 89 GLY A N 1
ATOM 647 C CA . GLY A 1 89 ? -13.159 10.220 9.057 1.00 91.06 89 GLY A CA 1
ATOM 648 C C . GLY A 1 89 ? -14.293 11.235 9.249 1.00 91.06 89 GLY A C 1
ATOM 649 O O . GLY A 1 89 ? -14.714 11.478 10.384 1.00 91.06 89 GLY A O 1
ATOM 650 N N . SER A 1 90 ? -14.830 11.815 8.169 1.00 91.62 90 SER A N 1
ATOM 651 C CA . SER A 1 90 ? -15.831 12.893 8.241 1.00 91.62 90 SER A CA 1
ATOM 652 C C . SER A 1 90 ? -17.202 12.435 8.742 1.00 91.62 90 SER A C 1
ATOM 654 O O . SER A 1 90 ? -17.930 13.218 9.356 1.00 91.62 90 SER A O 1
ATOM 656 N N . GLN A 1 91 ? -17.546 11.159 8.563 1.00 93.12 91 GLN A N 1
ATOM 657 C CA . GLN A 1 91 ? -18.865 10.616 8.887 1.00 93.12 91 GLN A CA 1
ATOM 658 C C . GLN A 1 91 ? -18.776 9.503 9.935 1.00 93.12 91 GLN A C 1
ATOM 660 O O . GLN A 1 91 ? -17.917 8.626 9.855 1.00 93.12 91 GLN A O 1
ATOM 665 N N . LEU A 1 92 ? -19.692 9.536 10.908 1.00 92.94 92 LEU A N 1
ATOM 666 C CA . LEU A 1 92 ? -19.946 8.409 11.802 1.00 92.94 92 LEU A CA 1
ATOM 667 C C . LEU A 1 92 ? -20.861 7.420 11.079 1.00 92.94 92 LEU A C 1
ATOM 669 O O . LEU A 1 92 ? -21.959 7.780 10.657 1.00 92.94 92 LEU A O 1
ATOM 673 N N . ILE A 1 93 ? -20.429 6.169 10.977 1.00 93.38 93 ILE A N 1
ATOM 674 C CA . ILE A 1 93 ? -21.262 5.082 10.472 1.00 93.38 93 ILE A CA 1
ATOM 675 C C . ILE A 1 93 ? -21.916 4.404 11.668 1.00 93.38 93 ILE A C 1
ATOM 677 O O . ILE A 1 93 ? -21.227 3.826 12.506 1.00 93.38 93 ILE A O 1
ATOM 681 N N . LEU A 1 94 ? -23.242 4.481 11.750 1.00 92.12 94 LEU A N 1
ATOM 682 C CA . LEU A 1 94 ? -24.008 3.806 12.793 1.00 92.12 94 LEU A CA 1
ATOM 683 C C . LEU A 1 94 ? -24.156 2.318 12.475 1.00 92.12 94 LEU A C 1
ATOM 685 O O . LEU A 1 94 ? -24.433 1.930 11.338 1.00 92.12 94 LEU A O 1
ATOM 689 N N . VAL A 1 95 ? -24.008 1.494 13.504 1.00 90.75 95 VAL A N 1
ATOM 690 C CA . VAL A 1 95 ? -24.235 0.053 13.456 1.00 90.75 95 VAL A CA 1
ATOM 691 C C . VAL A 1 95 ? -25.534 -0.218 14.197 1.00 90.75 95 VAL A C 1
ATOM 693 O O . VAL A 1 95 ? -25.655 0.068 15.385 1.00 90.75 95 VAL A O 1
ATOM 696 N N . SER A 1 96 ? -26.519 -0.771 13.496 1.00 87.69 96 SER A N 1
ATOM 697 C CA . SER A 1 96 ? -27.806 -1.125 14.091 1.00 87.69 96 SER A CA 1
ATOM 698 C C . SER A 1 96 ? -28.134 -2.591 13.848 1.00 87.69 96 SER A C 1
ATOM 700 O O . SER A 1 96 ? -27.755 -3.162 12.827 1.00 87.69 96 SER A O 1
ATOM 702 N N . ASN A 1 97 ? -28.837 -3.199 14.799 1.00 82.69 97 ASN A N 1
ATOM 703 C CA . ASN A 1 97 ? -29.391 -4.541 14.667 1.00 82.69 97 ASN A CA 1
ATOM 704 C C . ASN A 1 97 ? -30.855 -4.508 15.113 1.00 82.69 97 ASN A C 1
ATOM 706 O O . ASN A 1 97 ? -31.163 -3.975 16.179 1.00 82.69 97 ASN A O 1
ATOM 710 N N . GLY A 1 98 ? -31.767 -5.016 14.280 1.00 79.56 98 GLY A N 1
ATOM 711 C CA . GLY A 1 98 ? -33.205 -5.016 14.577 1.00 79.56 98 GLY A CA 1
ATOM 712 C C . GLY A 1 98 ? -33.788 -3.627 14.887 1.00 79.56 98 GLY A C 1
ATOM 713 O O . GLY A 1 98 ? -34.675 -3.514 15.725 1.00 79.56 98 GLY A O 1
ATOM 714 N N . GLY A 1 99 ? -33.253 -2.561 14.277 1.0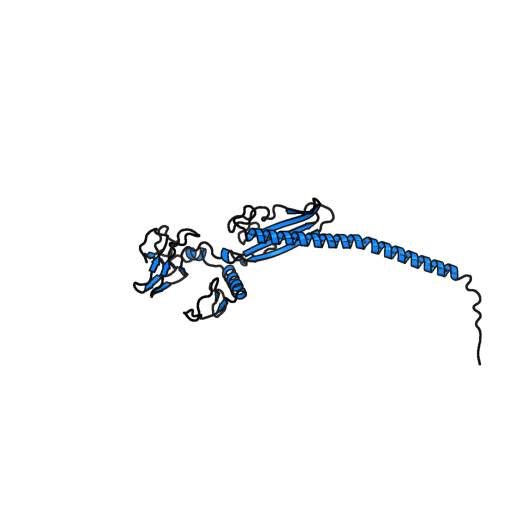0 77.12 99 GLY A N 1
ATOM 715 C CA . GLY A 1 99 ? -33.683 -1.174 14.512 1.00 77.12 99 GLY A CA 1
ATOM 716 C C . GLY A 1 99 ? -33.108 -0.508 15.770 1.00 77.12 99 GLY A C 1
ATOM 717 O O . GLY A 1 99 ? -33.336 0.680 15.978 1.00 77.12 99 GLY A O 1
ATOM 718 N N . SER A 1 100 ? -32.330 -1.228 16.586 1.00 81.62 100 SER A N 1
ATOM 719 C CA . SER A 1 100 ? -31.650 -0.676 17.767 1.00 81.62 100 SER A CA 1
ATOM 720 C C . SER A 1 100 ? -30.214 -0.274 17.432 1.00 81.62 100 SER A C 1
ATOM 722 O O . SER A 1 100 ? -29.481 -1.049 16.815 1.00 81.62 100 SER A O 1
ATOM 724 N N . ASN A 1 101 ? -29.803 0.931 17.837 1.00 83.38 101 ASN A N 1
ATOM 725 C CA . ASN A 1 101 ? -28.438 1.415 17.634 1.00 83.38 101 ASN A CA 1
ATOM 726 C C . ASN A 1 101 ? -27.480 0.734 18.624 1.00 83.38 101 ASN A C 1
ATOM 728 O O . ASN A 1 101 ? -27.646 0.865 19.835 1.00 83.38 101 ASN A O 1
ATOM 732 N N . LEU A 1 102 ? -26.484 0.022 18.102 1.00 86.06 102 LEU A N 1
ATOM 733 C CA . LEU A 1 102 ? -25.456 -0.668 18.887 1.00 86.06 102 LEU A CA 1
ATOM 734 C C . LEU A 1 102 ? -24.217 0.206 19.122 1.00 86.06 102 LEU A C 1
ATOM 736 O O . LEU A 1 102 ? -23.367 -0.142 19.937 1.00 86.06 102 LEU A O 1
ATOM 740 N N . GLY A 1 103 ? -24.098 1.322 18.401 1.00 91.81 103 GLY A N 1
ATOM 741 C CA . GLY A 1 103 ? -22.907 2.156 18.389 1.00 91.81 103 GLY A CA 1
ATOM 742 C C . GLY A 1 103 ? -22.636 2.712 16.999 1.00 91.81 103 GLY A C 1
ATOM 743 O O . GLY A 1 103 ? -23.414 2.543 16.062 1.00 91.81 103 GLY A O 1
ATOM 744 N N . GLY A 1 104 ? -21.484 3.338 16.832 1.00 94.56 104 GLY A N 1
ATOM 745 C CA . GLY A 1 104 ? -21.001 3.706 15.511 1.00 94.56 104 GLY A CA 1
ATOM 746 C C . GLY A 1 104 ? -19.492 3.765 15.467 1.00 94.56 104 GLY A C 1
ATOM 747 O O . GLY A 1 104 ? -18.831 3.735 16.500 1.00 94.56 104 GLY A O 1
ATOM 748 N N . PHE A 1 105 ? -18.937 3.863 14.271 1.00 95.75 105 PHE A N 1
ATOM 749 C CA . PHE A 1 105 ? -17.505 4.029 14.098 1.00 95.75 105 PHE A CA 1
ATOM 750 C C . PHE A 1 105 ? -17.186 5.146 13.114 1.00 95.75 105 PHE A C 1
ATOM 752 O O . PHE A 1 105 ? -17.930 5.405 12.166 1.00 95.75 105 PHE A O 1
ATOM 759 N N . ARG A 1 106 ? -16.052 5.803 13.343 1.00 95.62 106 ARG A N 1
ATOM 760 C CA . ARG A 1 106 ? -15.380 6.647 12.354 1.00 95.62 106 ARG A CA 1
ATOM 761 C C . ARG A 1 106 ? -14.156 5.909 11.865 1.00 95.62 106 ARG A C 1
ATOM 763 O O . ARG A 1 106 ? -13.434 5.328 12.670 1.00 95.62 106 ARG A O 1
ATOM 770 N N . VAL A 1 107 ? -13.929 5.940 10.563 1.00 96.00 107 VAL A N 1
ATOM 771 C CA . VAL A 1 107 ? -12.754 5.327 9.956 1.00 96.00 107 VAL A CA 1
ATOM 772 C C . VAL A 1 107 ? -12.039 6.375 9.135 1.00 96.00 107 VAL A C 1
ATOM 774 O O . VAL A 1 107 ? -12.642 7.006 8.271 1.00 96.00 107 VAL A O 1
ATOM 777 N N . THR A 1 108 ? -10.755 6.529 9.417 1.00 95.62 108 THR A N 1
ATOM 778 C CA . THR A 1 108 ? -9.840 7.362 8.656 1.00 95.62 108 THR A CA 1
ATOM 779 C C . THR A 1 108 ? -8.826 6.453 7.986 1.00 95.62 108 THR A C 1
ATOM 781 O O . THR A 1 108 ? -8.082 5.743 8.659 1.00 95.62 108 THR A O 1
ATOM 784 N N . VAL A 1 109 ? -8.799 6.469 6.661 1.00 95.06 109 VAL A N 1
ATOM 785 C CA . VAL A 1 109 ? -7.779 5.818 5.846 1.00 95.06 109 VAL A CA 1
ATOM 786 C C . VAL A 1 109 ? -6.843 6.899 5.331 1.00 95.06 109 VAL A C 1
ATOM 788 O O . VAL A 1 109 ? -7.297 7.903 4.790 1.00 95.06 109 VAL A O 1
ATOM 791 N N . ALA A 1 110 ? -5.543 6.701 5.509 1.00 92.62 110 ALA A N 1
ATOM 792 C CA . ALA A 1 110 ? -4.517 7.639 5.088 1.00 92.62 110 ALA A CA 1
ATOM 793 C C . ALA A 1 110 ? -3.440 6.935 4.257 1.00 92.62 110 ALA A C 1
ATOM 795 O O . ALA A 1 110 ? -2.946 5.867 4.616 1.00 92.62 110 ALA A O 1
ATOM 796 N N . ALA A 1 111 ? -3.071 7.563 3.149 1.00 88.69 111 ALA A N 1
ATOM 797 C CA . ALA A 1 111 ? -1.833 7.318 2.416 1.00 88.69 111 ALA A CA 1
ATOM 798 C C . ALA A 1 111 ? -0.774 8.361 2.823 1.00 88.69 111 ALA A C 1
ATOM 800 O O . ALA A 1 111 ? -1.109 9.373 3.442 1.00 88.69 111 ALA A O 1
ATOM 801 N N . ALA A 1 112 ? 0.482 8.171 2.409 1.00 82.44 112 ALA A N 1
ATOM 802 C CA . ALA A 1 112 ? 1.574 9.117 2.684 1.00 82.44 112 ALA A CA 1
ATOM 803 C C . ALA A 1 112 ? 1.294 10.557 2.196 1.00 82.44 112 ALA A C 1
ATOM 805 O O . ALA A 1 112 ? 1.837 11.517 2.733 1.00 82.44 112 ALA A O 1
ATOM 806 N N . THR A 1 113 ? 0.421 10.714 1.196 1.00 82.31 113 THR A N 1
ATOM 807 C CA . THR A 1 113 ? 0.003 12.000 0.612 1.00 82.31 113 THR A CA 1
ATOM 808 C C . THR A 1 113 ? -1.249 12.604 1.259 1.00 82.31 113 THR A C 1
ATOM 810 O O . THR A 1 113 ? -1.689 13.682 0.862 1.00 82.31 113 THR A O 1
ATOM 813 N N . THR A 1 114 ? -1.869 11.921 2.229 1.00 86.00 114 THR A N 1
ATOM 814 C CA . THR A 1 114 ? -3.115 12.383 2.863 1.00 86.00 114 THR A CA 1
ATOM 815 C C . THR A 1 114 ? -2.871 13.605 3.742 1.00 86.00 114 THR A C 1
ATOM 817 O O . THR A 1 114 ? -1.939 13.624 4.542 1.00 86.00 114 THR A O 1
ATOM 820 N N . SER A 1 115 ? -3.744 14.609 3.625 1.00 82.12 115 SER A N 1
ATOM 821 C CA . SER A 1 115 ? -3.705 15.833 4.427 1.00 82.12 115 SER A CA 1
ATOM 822 C C . SER A 1 115 ? -5.105 16.187 4.960 1.00 82.12 115 SER A C 1
ATOM 824 O O . SER A 1 115 ? -6.046 16.224 4.165 1.00 82.12 115 SER A O 1
ATOM 826 N N . PRO A 1 116 ? -5.268 16.464 6.270 1.00 86.12 116 PRO A N 1
ATOM 827 C CA . PRO A 1 116 ? -4.253 16.328 7.315 1.00 86.12 116 PRO A CA 1
ATOM 828 C C . PRO A 1 116 ? -3.900 14.853 7.566 1.00 86.12 116 PRO A C 1
ATOM 830 O O . PRO A 1 116 ? -4.773 13.986 7.581 1.00 86.12 116 PRO A O 1
ATOM 833 N N . TYR A 1 117 ? -2.612 14.571 7.764 1.00 88.31 117 TYR A N 1
ATOM 834 C CA . TYR A 1 117 ? -2.140 13.219 8.051 1.00 88.31 117 TYR A CA 1
ATOM 835 C C . TYR A 1 117 ? -2.456 12.842 9.512 1.00 88.31 117 TYR A C 1
ATOM 837 O O . TYR A 1 117 ? -2.124 13.629 10.407 1.00 88.31 117 TYR A O 1
ATOM 845 N N . PRO A 1 118 ? -3.091 11.686 9.796 1.00 90.31 118 PRO A N 1
ATOM 846 C CA . PRO A 1 118 ? -3.460 11.328 11.163 1.00 90.31 118 PRO A CA 1
ATOM 847 C C . PRO A 1 118 ? -2.219 11.113 12.045 1.00 90.31 118 PRO A C 1
ATOM 849 O O . PRO A 1 118 ? -1.325 10.360 11.654 1.00 90.31 118 PRO A O 1
ATOM 852 N N . PRO A 1 119 ? -2.152 11.713 13.248 1.00 91.19 119 PRO A N 1
ATOM 853 C CA . PRO A 1 119 ? -0.991 11.588 14.131 1.00 91.19 119 PRO A CA 1
ATOM 854 C C . PRO A 1 119 ? -0.799 10.169 14.682 1.00 91.19 119 PRO A C 1
ATOM 856 O O . PRO A 1 119 ? 0.284 9.830 15.146 1.00 91.19 119 PRO A O 1
ATOM 859 N N . GLU A 1 120 ? -1.837 9.331 14.651 1.00 91.50 120 GLU A N 1
ATOM 860 C CA . GLU A 1 120 ? -1.750 7.920 15.029 1.00 91.50 120 GLU A CA 1
ATOM 861 C C . GLU A 1 120 ? -1.022 7.049 14.009 1.00 91.50 120 GLU A C 1
ATOM 863 O O . GLU A 1 120 ? -0.635 5.925 14.332 1.00 91.50 120 GLU A O 1
ATOM 868 N N . CYS A 1 121 ? -0.894 7.522 12.774 1.00 91.69 121 CYS A N 1
ATOM 869 C CA . CYS A 1 121 ? -0.270 6.756 11.716 1.00 91.69 121 CYS A CA 1
ATOM 870 C C . CYS A 1 121 ? 1.263 6.850 11.797 1.00 91.69 121 CYS A C 1
ATOM 872 O O . CYS A 1 121 ? 1.797 7.847 12.289 1.00 91.69 121 CYS A O 1
ATOM 874 N N . PRO A 1 122 ? 2.000 5.836 11.298 1.00 90.19 122 PRO A N 1
ATOM 875 C CA . PRO A 1 122 ? 3.461 5.892 11.208 1.00 90.19 122 PRO A CA 1
ATOM 876 C C . PRO A 1 122 ? 3.938 7.147 10.472 1.00 90.19 122 PRO A C 1
ATOM 878 O O . PRO A 1 122 ? 3.200 7.699 9.663 1.00 90.19 122 PRO A O 1
ATOM 881 N N . ALA A 1 123 ? 5.173 7.593 10.697 1.00 89.88 123 ALA A N 1
ATOM 882 C CA . ALA A 1 123 ? 5.706 8.749 9.976 1.00 89.88 123 ALA A CA 1
ATOM 883 C C . ALA A 1 123 ? 5.583 8.558 8.452 1.00 89.88 123 ALA A C 1
ATOM 885 O O . ALA A 1 123 ? 5.859 7.469 7.947 1.00 89.88 123 ALA A O 1
ATOM 886 N N . VAL A 1 124 ? 5.213 9.613 7.717 1.00 87.81 124 VAL A N 1
ATOM 887 C CA . VAL A 1 124 ? 5.017 9.554 6.253 1.00 87.81 124 VAL A CA 1
ATOM 888 C C . VAL A 1 124 ? 6.248 9.030 5.505 1.00 87.81 124 VAL A C 1
ATOM 890 O O . VAL A 1 124 ? 6.104 8.326 4.515 1.00 87.81 124 VAL A O 1
ATOM 893 N N . SER A 1 125 ? 7.455 9.284 6.023 1.00 86.44 125 SER A N 1
ATOM 894 C CA . SER A 1 125 ? 8.722 8.778 5.474 1.00 86.44 125 SER A CA 1
ATOM 895 C C . SER A 1 125 ? 8.894 7.259 5.585 1.00 86.44 125 SER A C 1
ATOM 897 O O . SER A 1 125 ? 9.748 6.687 4.918 1.00 86.44 125 SER A O 1
ATOM 899 N N . SER A 1 126 ? 8.102 6.601 6.434 1.00 86.06 126 SER A N 1
ATOM 900 C CA . SER A 1 126 ? 8.116 5.149 6.645 1.00 86.06 126 SER A CA 1
ATOM 901 C C . SER A 1 126 ? 6.989 4.414 5.912 1.00 86.06 126 SER A C 1
ATOM 903 O O . SER A 1 126 ? 6.860 3.195 6.055 1.00 86.06 126 SER A O 1
ATOM 905 N N . MET A 1 127 ? 6.158 5.144 5.161 1.00 87.12 127 MET A N 1
ATOM 906 C CA . MET A 1 127 ? 5.080 4.578 4.359 1.00 87.12 127 MET A CA 1
ATOM 907 C C . MET A 1 127 ? 5.538 4.357 2.921 1.00 87.12 127 MET A C 1
ATOM 909 O O . MET A 1 127 ? 5.978 5.291 2.254 1.00 87.12 127 MET A O 1
ATOM 913 N N . SER A 1 128 ? 5.369 3.132 2.430 1.00 87.62 128 SER A N 1
ATOM 914 C CA . SER A 1 128 ? 5.444 2.853 0.996 1.00 87.62 128 SER A CA 1
ATOM 915 C C . SER A 1 128 ? 4.259 3.495 0.255 1.00 87.62 128 SER A C 1
ATOM 917 O O . SER A 1 128 ? 3.196 3.729 0.838 1.00 87.62 128 SER A O 1
ATOM 919 N N . ARG A 1 129 ? 4.394 3.729 -1.057 1.00 84.31 129 ARG A N 1
ATOM 920 C CA . ARG A 1 129 ? 3.295 4.145 -1.954 1.00 84.31 129 ARG A CA 1
ATOM 921 C C . ARG A 1 129 ? 2.076 3.219 -1.852 1.00 84.31 129 ARG A C 1
ATOM 923 O O . ARG A 1 129 ? 0.929 3.678 -1.912 1.00 84.31 129 ARG A O 1
ATOM 930 N N . GLY A 1 130 ? 2.325 1.927 -1.641 1.00 84.25 130 GLY A N 1
ATOM 931 C CA . GLY A 1 130 ? 1.287 0.917 -1.462 1.00 84.25 130 GLY A CA 1
ATOM 932 C C . GLY A 1 130 ? 0.722 0.804 -0.048 1.00 84.25 130 GLY A C 1
ATOM 933 O O . GLY A 1 130 ? -0.254 0.081 0.153 1.00 84.25 130 GLY A O 1
ATOM 934 N N . ASP A 1 131 ? 1.283 1.518 0.928 1.00 89.25 131 ASP A N 1
ATOM 935 C CA . ASP A 1 131 ? 0.808 1.453 2.304 1.00 89.25 131 ASP A CA 1
ATOM 936 C C . ASP A 1 131 ? -0.434 2.321 2.511 1.00 89.25 131 ASP A C 1
ATOM 938 O O . ASP A 1 131 ? -0.574 3.430 1.980 1.00 89.25 131 ASP A O 1
ATOM 942 N N . ARG A 1 132 ? -1.340 1.829 3.350 1.00 91.19 132 ARG A N 1
ATOM 943 C CA . ARG A 1 132 ? -2.467 2.586 3.888 1.00 91.19 132 ARG A CA 1
ATOM 944 C C . ARG A 1 132 ? -2.502 2.401 5.396 1.00 91.19 132 ARG A C 1
ATOM 946 O O . ARG A 1 132 ? -2.459 1.282 5.904 1.00 91.19 132 ARG A O 1
ATOM 953 N N . CYS A 1 133 ? -2.581 3.508 6.115 1.00 94.44 133 CYS A N 1
ATOM 954 C CA . CYS A 1 133 ? -2.882 3.510 7.533 1.00 94.44 133 CYS A CA 1
ATOM 955 C C . CYS A 1 133 ? -4.397 3.584 7.712 1.00 94.44 133 CYS A C 1
ATOM 957 O O . CYS A 1 133 ? -5.042 4.450 7.126 1.00 94.44 133 CYS A O 1
ATOM 959 N N . ILE A 1 134 ? -4.963 2.692 8.514 1.00 96.12 134 ILE A N 1
ATOM 960 C CA . ILE A 1 134 ? -6.376 2.702 8.880 1.00 96.12 134 ILE A CA 1
ATOM 961 C C . ILE A 1 134 ? -6.457 3.003 10.372 1.00 96.12 134 ILE A C 1
ATOM 963 O O . ILE A 1 134 ? -5.870 2.293 11.186 1.00 96.12 134 ILE A O 1
ATOM 967 N N . VAL A 1 135 ? -7.208 4.044 10.719 1.00 96.81 135 VAL A N 1
ATOM 968 C CA . VAL A 1 135 ? -7.560 4.415 12.089 1.00 96.81 135 VAL A CA 1
ATOM 969 C C . VAL A 1 135 ? -9.071 4.287 12.224 1.00 96.81 135 VAL A C 1
ATOM 971 O O . VAL A 1 135 ? -9.820 5.093 11.673 1.00 96.81 135 VAL A O 1
ATOM 974 N N . ALA A 1 136 ? -9.530 3.273 12.947 1.00 97.25 136 ALA A N 1
ATOM 975 C CA . ALA A 1 136 ? -10.940 3.061 13.243 1.00 97.25 136 ALA A CA 1
ATOM 976 C C . ALA A 1 136 ? -11.214 3.398 14.711 1.00 97.25 136 ALA A C 1
ATOM 978 O O . ALA A 1 136 ? -10.593 2.831 15.609 1.00 97.25 136 ALA A O 1
ATOM 979 N N . VAL A 1 137 ? -12.149 4.313 14.964 1.00 96.50 137 VAL A N 1
ATOM 980 C CA . VAL A 1 137 ? -12.600 4.672 16.312 1.00 96.50 137 VAL A CA 1
ATOM 981 C C . VAL A 1 137 ? -14.058 4.276 16.464 1.00 96.50 137 VAL A C 1
ATOM 983 O O . VAL A 1 137 ? -14.941 4.895 15.869 1.00 96.50 137 VAL A O 1
ATOM 986 N N . GLY A 1 138 ? -14.298 3.243 17.259 1.00 96.31 138 GLY A N 1
ATOM 987 C CA . GLY A 1 138 ? -15.625 2.800 17.649 1.00 96.31 138 GLY A CA 1
ATOM 988 C C . GLY A 1 138 ? -16.135 3.569 18.859 1.00 96.31 138 GLY A C 1
ATOM 989 O O . GLY A 1 138 ? -15.372 3.850 19.780 1.00 96.31 138 GLY A O 1
ATOM 990 N N . TRP A 1 139 ? -17.423 3.892 18.855 1.00 95.06 139 TRP A N 1
ATOM 991 C CA . TRP A 1 139 ? -18.118 4.683 19.863 1.00 95.06 139 TRP A CA 1
ATOM 992 C C . TRP A 1 139 ? -19.406 3.995 20.289 1.00 95.06 139 TRP A C 1
ATOM 994 O O . TRP A 1 139 ? -20.190 3.548 19.451 1.00 95.06 139 TRP A O 1
ATOM 1004 N N . VAL A 1 140 ? -19.659 3.988 21.594 1.00 93.50 140 VAL A N 1
ATOM 1005 C CA . VAL A 1 140 ? -20.920 3.523 22.177 1.00 93.50 140 VAL A CA 1
ATOM 1006 C C . VAL A 1 140 ? -21.417 4.569 23.174 1.00 93.50 140 VAL A C 1
ATOM 1008 O O . VAL A 1 140 ? -20.655 4.923 24.077 1.00 93.50 140 VAL A O 1
ATOM 1011 N N . PRO A 1 141 ? -22.665 5.059 23.045 1.00 88.81 141 PRO A N 1
ATOM 1012 C CA . PRO A 1 141 ? -23.626 4.760 21.971 1.00 88.81 141 PRO A CA 1
ATOM 1013 C C . PRO A 1 141 ? -23.359 5.529 20.659 1.00 88.81 141 PRO A C 1
ATOM 1015 O O . PRO A 1 141 ? -23.840 5.124 19.604 1.00 88.81 141 PRO A O 1
ATOM 1018 N N . ASN A 1 142 ? -22.635 6.650 20.710 1.00 88.06 142 ASN A N 1
ATOM 1019 C CA . ASN A 1 142 ? -22.152 7.424 19.559 1.00 88.06 142 ASN A CA 1
ATOM 1020 C C . ASN A 1 142 ? -21.077 8.433 20.017 1.00 88.06 142 ASN A C 1
ATOM 1022 O O . ASN A 1 142 ? -20.691 8.457 21.187 1.00 88.06 142 ASN A O 1
ATOM 1026 N N . ASP A 1 143 ? -20.577 9.255 19.098 1.00 87.69 143 ASP A N 1
ATOM 1027 C CA . ASP A 1 143 ? -19.515 10.239 19.341 1.00 87.69 143 ASP A CA 1
ATOM 1028 C C . ASP A 1 143 ? -20.020 11.608 19.844 1.00 87.69 143 ASP A C 1
ATOM 1030 O O . ASP A 1 143 ? -19.211 12.454 20.227 1.00 87.69 143 ASP A O 1
ATOM 1034 N N . THR A 1 144 ? -21.338 11.821 19.896 1.00 85.81 144 THR A N 1
ATOM 1035 C CA . THR A 1 144 ? -21.969 13.099 20.282 1.00 85.81 144 THR A CA 1
ATOM 1036 C C . THR A 1 144 ? -22.567 13.115 21.691 1.00 85.81 144 THR A C 1
ATOM 1038 O O . THR A 1 144 ? -22.797 14.188 22.246 1.00 85.81 144 THR A O 1
ATOM 1041 N N . THR A 1 145 ? -22.816 11.955 22.308 1.00 80.38 145 THR A N 1
ATOM 1042 C CA . THR A 1 145 ? -23.450 11.885 23.635 1.00 80.38 145 THR A CA 1
ATOM 1043 C C . THR A 1 145 ? -22.552 12.417 24.754 1.00 80.38 145 THR A C 1
ATOM 1045 O O . THR A 1 145 ? -21.354 12.133 24.813 1.00 80.38 145 THR A O 1
ATOM 1048 N N . SER A 1 146 ? -23.156 13.160 25.686 1.00 74.69 146 SER A N 1
ATOM 1049 C CA . SER A 1 146 ? -22.497 13.818 26.827 1.00 74.69 146 SER A CA 1
ATOM 1050 C C . SER A 1 146 ? -22.437 12.973 28.112 1.00 74.69 146 SER A C 1
ATOM 1052 O O . SER A 1 146 ? -21.882 13.416 29.114 1.00 74.69 146 SER A O 1
ATOM 1054 N N . SER A 1 147 ? -22.997 11.762 28.116 1.00 73.62 147 SER A N 1
ATOM 1055 C CA . SER A 1 147 ? -23.056 10.839 29.265 1.00 73.62 147 SER A CA 1
ATOM 1056 C C . SER A 1 147 ? -22.954 9.386 28.794 1.00 73.62 147 SER A C 1
ATOM 1058 O O . SER A 1 147 ? -23.034 9.165 27.584 1.00 73.62 147 SER A O 1
ATOM 1060 N N . PRO A 1 148 ? -22.664 8.448 29.723 1.00 77.56 148 PRO A N 1
ATOM 1061 C CA . PRO A 1 148 ? -21.507 7.556 29.662 1.00 77.56 148 PRO A CA 1
ATOM 1062 C C . PRO A 1 148 ? -21.246 7.040 28.252 1.00 77.56 148 PRO A C 1
ATOM 1064 O O . PRO A 1 148 ? -22.126 6.481 27.603 1.00 77.56 148 PRO A O 1
ATOM 1067 N N . LYS A 1 149 ? -20.011 7.246 27.794 1.00 88.44 149 LYS A N 1
ATOM 1068 C CA . LYS A 1 149 ? -19.548 6.830 26.476 1.00 88.44 149 LYS A CA 1
ATOM 1069 C C . LYS A 1 149 ? -18.288 5.998 26.609 1.00 88.44 149 LYS A C 1
ATOM 1071 O O . LYS A 1 149 ? -17.405 6.329 27.399 1.00 88.44 149 LYS A O 1
ATOM 1076 N N . ALA A 1 150 ? -18.192 4.961 25.797 1.00 92.38 150 ALA A N 1
ATOM 1077 C CA . ALA A 1 150 ? -16.957 4.225 25.599 1.00 92.38 150 ALA A CA 1
ATOM 1078 C C . ALA A 1 150 ? -16.466 4.471 24.177 1.00 92.38 150 ALA A C 1
ATOM 1080 O O . ALA A 1 150 ? -17.267 4.578 23.245 1.00 92.38 150 ALA A O 1
ATOM 1081 N N . HIS A 1 151 ? -15.148 4.549 24.019 1.00 94.31 151 HIS A N 1
ATOM 1082 C CA . HIS A 1 151 ? -14.531 4.517 22.706 1.00 94.31 151 HIS A CA 1
ATOM 1083 C C . HIS A 1 151 ? -13.347 3.565 22.695 1.00 94.31 151 HIS A C 1
ATOM 1085 O O . HIS A 1 151 ? -12.666 3.386 23.705 1.00 94.31 151 HIS A O 1
ATOM 1091 N N . GLN A 1 152 ? -13.122 2.952 21.542 1.00 96.44 152 GLN A N 1
ATOM 1092 C CA . GLN A 1 152 ? -11.980 2.088 21.287 1.00 96.44 152 GLN A CA 1
ATOM 1093 C C . GLN A 1 152 ? -11.386 2.465 19.944 1.00 96.44 152 GLN A C 1
ATOM 1095 O O . GLN A 1 152 ? -12.114 2.684 18.977 1.00 96.44 152 GLN A O 1
ATOM 1100 N N . LYS A 1 153 ? -10.061 2.577 19.906 1.00 96.06 153 LYS A N 1
ATOM 1101 C CA . LYS A 1 153 ? -9.316 2.966 18.714 1.00 96.06 153 LYS A CA 1
ATOM 1102 C C . LYS A 1 153 ? -8.433 1.812 18.278 1.00 96.06 153 LYS A C 1
ATOM 1104 O O . LYS A 1 153 ? -7.666 1.291 19.082 1.00 96.06 153 LYS A O 1
ATOM 1109 N N . ILE A 1 154 ? -8.533 1.454 17.007 1.00 96.81 154 ILE A N 1
ATOM 1110 C CA . ILE A 1 154 ? -7.693 0.453 16.362 1.00 96.81 154 ILE A CA 1
ATOM 1111 C C . ILE A 1 154 ? -6.954 1.147 15.230 1.00 96.81 154 ILE A C 1
ATOM 1113 O O . ILE A 1 154 ? -7.574 1.750 14.355 1.00 96.81 154 ILE A O 1
ATOM 1117 N N . THR A 1 155 ? -5.630 1.053 15.265 1.00 96.00 155 THR A N 1
ATOM 1118 C CA . THR A 1 155 ? -4.755 1.577 14.221 1.00 96.00 155 THR A CA 1
ATOM 1119 C C . THR A 1 155 ? -3.967 0.431 13.619 1.00 96.00 155 THR A C 1
ATOM 1121 O O . THR A 1 155 ? -3.396 -0.383 14.344 1.00 96.00 155 THR A O 1
ATOM 1124 N N . LEU A 1 156 ? -3.918 0.378 12.295 1.00 94.12 156 LEU A N 1
ATOM 1125 C CA . LEU A 1 156 ? -3.186 -0.639 11.556 1.00 94.12 156 LEU A CA 1
ATOM 1126 C C . LEU A 1 156 ? -2.609 -0.064 10.268 1.00 94.12 156 LEU A C 1
ATOM 1128 O O . LEU A 1 156 ? -3.142 0.884 9.694 1.00 94.12 156 LEU A O 1
ATOM 1132 N N . ARG A 1 157 ? -1.515 -0.668 9.814 1.00 91.50 157 ARG A N 1
ATOM 1133 C CA . ARG A 1 157 ? -0.920 -0.410 8.506 1.00 91.50 157 ARG A CA 1
ATOM 1134 C C . ARG A 1 157 ? -1.145 -1.638 7.643 1.00 91.50 157 ARG A C 1
ATOM 1136 O O . ARG A 1 157 ? -0.708 -2.723 8.021 1.00 91.50 157 ARG A O 1
ATOM 1143 N N . ILE A 1 158 ? -1.785 -1.453 6.498 1.00 89.75 158 ILE A N 1
ATOM 1144 C CA . ILE A 1 158 ? -1.840 -2.467 5.448 1.00 89.75 158 ILE A CA 1
ATOM 1145 C C . ILE A 1 158 ? -0.947 -2.053 4.292 1.00 89.75 158 ILE A C 1
ATOM 1147 O O . ILE A 1 158 ? -0.802 -0.862 4.022 1.00 89.75 158 ILE A O 1
ATOM 1151 N N . SER A 1 159 ? -0.384 -3.036 3.607 1.00 85.50 159 SER A N 1
ATOM 1152 C CA . SER A 1 159 ? 0.434 -2.840 2.420 1.00 85.50 159 SER A CA 1
ATOM 1153 C C . SER A 1 159 ? -0.223 -3.535 1.232 1.00 85.50 159 SER A C 1
ATOM 1155 O O . SER A 1 159 ? -0.567 -4.715 1.301 1.00 85.50 159 SER A O 1
ATOM 1157 N N . ASN A 1 160 ? -0.404 -2.805 0.132 1.00 83.88 160 ASN A N 1
ATOM 1158 C CA . ASN A 1 160 ? -0.751 -3.385 -1.158 1.00 83.88 160 ASN A CA 1
ATOM 1159 C C . ASN A 1 160 ? 0.459 -3.260 -2.101 1.00 83.88 160 ASN A C 1
ATOM 1161 O O . ASN A 1 160 ? 0.713 -2.167 -2.614 1.00 83.88 160 ASN A O 1
ATOM 1165 N N . PRO A 1 161 ? 1.198 -4.353 -2.363 1.00 77.81 161 PRO A N 1
ATOM 1166 C CA . PRO A 1 161 ? 2.400 -4.307 -3.191 1.00 77.81 161 PRO A CA 1
ATOM 1167 C C . PRO A 1 161 ? 2.107 -3.918 -4.645 1.00 77.81 161 PRO A C 1
ATOM 1169 O O . PRO A 1 161 ? 2.985 -3.384 -5.311 1.00 77.81 161 PRO A O 1
ATOM 1172 N N . GLN A 1 162 ? 0.886 -4.126 -5.149 1.00 77.31 162 GLN A N 1
ATOM 1173 C CA . GLN A 1 162 ? 0.536 -3.746 -6.523 1.00 77.31 162 GLN A CA 1
ATOM 1174 C C . GLN A 1 162 ? 0.544 -2.228 -6.721 1.00 77.31 162 GLN A C 1
ATOM 1176 O O . GLN A 1 162 ? 0.875 -1.752 -7.799 1.00 77.31 162 GLN A O 1
ATOM 1181 N N . LEU A 1 163 ? 0.240 -1.466 -5.668 1.00 77.88 163 LEU A N 1
ATOM 1182 C CA . LEU A 1 163 ? 0.242 -0.002 -5.693 1.00 77.88 163 LEU A CA 1
ATOM 1183 C C . LEU A 1 163 ? 1.649 0.604 -5.569 1.00 77.88 163 LEU A C 1
ATOM 1185 O O . LEU A 1 163 ? 1.798 1.822 -5.638 1.00 77.88 163 LEU A O 1
ATOM 1189 N N . VAL A 1 164 ? 2.676 -0.223 -5.349 1.00 80.88 164 VAL A N 1
ATOM 1190 C CA . VAL A 1 164 ? 4.075 0.227 -5.309 1.00 80.88 164 VAL A CA 1
ATOM 1191 C C . VAL A 1 164 ? 4.577 0.565 -6.714 1.00 80.88 164 VAL A C 1
ATOM 1193 O O . VAL A 1 164 ? 5.365 1.495 -6.888 1.00 80.88 164 VAL A O 1
ATOM 1196 N N . PHE A 1 165 ? 4.083 -0.156 -7.720 1.00 75.88 165 PHE A N 1
ATOM 1197 C CA . PHE A 1 165 ? 4.435 0.046 -9.118 1.00 75.88 165 PHE A CA 1
ATOM 1198 C C . PHE A 1 165 ? 3.616 1.208 -9.685 1.00 75.88 165 PHE A C 1
ATOM 1200 O O . PHE A 1 165 ? 2.480 1.035 -10.117 1.00 75.88 165 PHE A O 1
ATOM 1207 N N . ALA A 1 166 ? 4.184 2.412 -9.627 1.00 66.88 166 ALA A N 1
ATOM 1208 C CA . ALA A 1 166 ? 3.598 3.594 -10.246 1.00 66.88 166 ALA A CA 1
ATOM 1209 C C . ALA A 1 166 ? 3.977 3.624 -11.728 1.00 66.88 166 ALA A C 1
ATOM 1211 O O . ALA A 1 166 ? 5.169 3.610 -12.027 1.00 66.88 166 ALA A O 1
ATOM 1212 N N . ASP A 1 167 ? 2.967 3.644 -12.598 1.00 77.56 167 ASP A N 1
ATOM 1213 C CA . ASP A 1 167 ? 3.000 3.977 -14.027 1.00 77.56 167 ASP A CA 1
ATOM 1214 C C . ASP A 1 167 ? 4.408 3.989 -14.660 1.00 77.56 167 ASP A C 1
ATOM 1216 O O . ASP A 1 167 ? 4.963 5.064 -14.917 1.00 77.56 167 ASP A O 1
ATOM 1220 N N . PRO A 1 168 ? 5.044 2.814 -14.851 1.00 83.62 168 PRO A N 1
ATOM 1221 C CA . PRO A 1 168 ? 6.423 2.763 -15.309 1.00 83.62 168 PRO A CA 1
ATOM 1222 C C . PRO A 1 168 ? 6.527 3.338 -16.729 1.00 83.62 168 PRO A C 1
ATOM 1224 O O . PRO A 1 168 ? 5.730 2.967 -17.594 1.00 83.62 168 PRO A O 1
ATOM 1227 N N . PRO A 1 169 ? 7.522 4.200 -17.005 1.00 86.56 169 PRO A N 1
ATOM 1228 C CA . PRO A 1 169 ? 7.646 4.886 -18.292 1.00 86.56 169 PRO A CA 1
ATOM 1229 C C . PRO A 1 169 ? 8.154 3.973 -19.420 1.00 86.56 169 PRO A C 1
ATOM 1231 O O . PRO A 1 169 ? 8.082 4.340 -20.592 1.00 86.56 169 PRO A O 1
ATOM 1234 N N . ALA A 1 170 ? 8.692 2.799 -19.078 1.00 90.75 170 ALA A N 1
ATOM 1235 C CA . ALA A 1 170 ? 9.290 1.847 -20.007 1.00 90.75 170 ALA A CA 1
ATOM 1236 C C . ALA A 1 170 ? 9.066 0.400 -19.554 1.00 90.75 170 ALA A C 1
ATOM 1238 O O . ALA A 1 170 ? 8.886 0.158 -18.358 1.00 90.75 170 ALA A O 1
ATOM 1239 N N . ALA A 1 171 ? 9.163 -0.564 -20.475 1.00 90.38 171 ALA A N 1
ATOM 1240 C CA . ALA A 1 171 ? 9.189 -1.986 -20.108 1.00 90.38 171 ALA A CA 1
ATOM 1241 C C . ALA A 1 171 ? 10.450 -2.359 -19.311 1.00 90.38 171 ALA A C 1
ATOM 1243 O O . ALA A 1 171 ? 10.376 -3.164 -18.384 1.00 90.38 171 ALA A O 1
ATOM 1244 N N . LEU A 1 172 ? 11.594 -1.746 -19.627 1.00 91.81 172 LEU A N 1
ATOM 1245 C CA . LEU A 1 172 ? 12.838 -1.910 -18.877 1.00 91.81 172 LEU A CA 1
ATOM 1246 C C . LEU A 1 172 ? 13.436 -0.543 -18.529 1.00 91.81 172 LEU A C 1
ATOM 1248 O O . LEU A 1 172 ? 13.857 0.210 -19.402 1.00 91.81 172 LEU A O 1
ATOM 1252 N N . SER A 1 173 ? 13.492 -0.223 -17.238 1.00 91.50 173 SER A N 1
ATOM 1253 C CA . SER A 1 173 ? 14.054 1.037 -16.736 1.00 91.50 173 SER A CA 1
ATOM 1254 C C . SER A 1 173 ? 15.316 0.769 -15.921 1.00 91.50 173 SER A C 1
ATOM 1256 O O . SER A 1 173 ? 15.275 -0.001 -14.963 1.00 91.50 173 SER A O 1
ATOM 1258 N N . VAL A 1 174 ? 16.430 1.414 -16.273 1.00 91.94 174 VAL A N 1
ATOM 1259 C CA . VAL A 1 174 ? 17.734 1.208 -15.627 1.00 91.94 174 VAL A CA 1
ATOM 1260 C C . VAL A 1 174 ? 18.345 2.540 -15.203 1.00 91.94 174 VAL A C 1
ATOM 1262 O O . VAL A 1 174 ? 18.617 3.418 -16.021 1.00 91.94 174 VAL A O 1
ATOM 1265 N N . ARG A 1 175 ? 18.633 2.680 -13.908 1.00 91.00 175 ARG A N 1
ATOM 1266 C CA . ARG A 1 175 ? 19.385 3.822 -13.369 1.00 91.00 175 ARG A CA 1
ATOM 1267 C C . ARG A 1 175 ? 20.887 3.598 -13.562 1.00 91.00 175 ARG A C 1
ATOM 1269 O O . ARG A 1 175 ? 21.607 3.295 -12.616 1.00 91.00 175 ARG A O 1
ATOM 1276 N N . GLY A 1 176 ? 21.345 3.666 -14.805 1.00 92.38 176 GLY A N 1
ATOM 1277 C CA . GLY A 1 176 ? 22.736 3.445 -15.180 1.00 92.38 176 GLY A CA 1
ATOM 1278 C C . GLY A 1 176 ? 22.881 3.162 -16.668 1.00 92.38 176 GLY A C 1
ATOM 1279 O O . GLY A 1 176 ? 22.052 3.592 -17.471 1.00 92.38 176 GLY A O 1
ATOM 1280 N N . GLU A 1 177 ? 23.941 2.446 -17.020 1.00 94.25 177 GLU A N 1
ATOM 1281 C CA . GLU A 1 177 ? 24.162 1.936 -18.372 1.00 94.25 177 GLU A CA 1
ATOM 1282 C C . GLU A 1 177 ? 23.422 0.609 -18.574 1.00 94.25 177 GLU A C 1
ATOM 1284 O O . GLU A 1 177 ? 23.278 -0.187 -17.643 1.00 94.25 177 GLU A O 1
ATOM 1289 N N . LEU A 1 178 ? 22.962 0.372 -19.799 1.00 94.38 178 LEU A N 1
ATOM 1290 C CA . LEU A 1 178 ? 22.300 -0.863 -20.203 1.00 94.38 178 LEU A CA 1
ATOM 1291 C C . LEU A 1 178 ? 23.072 -1.485 -21.357 1.00 94.38 178 LEU A C 1
ATOM 1293 O O . LEU A 1 178 ? 23.313 -0.839 -22.370 1.00 94.38 178 LEU A O 1
ATOM 1297 N N . GLN A 1 179 ? 23.412 -2.758 -21.222 1.00 94.06 179 GLN A N 1
ATOM 1298 C CA . GLN A 1 179 ? 23.960 -3.559 -22.305 1.00 94.06 179 GLN A CA 1
ATOM 1299 C C . GLN A 1 179 ? 23.005 -4.722 -22.554 1.00 94.06 179 GLN A C 1
ATOM 1301 O O . GLN A 1 179 ? 22.705 -5.490 -21.640 1.00 94.06 179 GLN A O 1
ATOM 1306 N N . MET A 1 180 ? 22.519 -4.846 -23.783 1.00 91.06 180 MET A N 1
ATOM 1307 C CA . MET A 1 180 ? 21.610 -5.914 -24.195 1.00 91.06 180 MET A CA 1
ATOM 1308 C C . MET A 1 180 ? 22.198 -6.667 -25.376 1.00 91.06 180 MET A C 1
ATOM 1310 O O . MET A 1 180 ? 22.792 -6.059 -26.258 1.00 91.06 180 MET A O 1
ATOM 1314 N N . GLY A 1 181 ? 22.036 -7.986 -25.413 1.00 90.00 181 GLY A N 1
ATOM 1315 C CA . GLY A 1 181 ? 22.581 -8.808 -26.487 1.00 90.00 181 GLY A CA 1
ATOM 1316 C C . GLY A 1 181 ? 21.858 -10.138 -26.664 1.00 90.00 181 GLY A C 1
ATOM 1317 O O . GLY A 1 181 ? 20.906 -10.460 -25.947 1.00 90.00 181 GLY A O 1
ATOM 1318 N N . GLY A 1 182 ? 22.347 -10.936 -27.614 1.00 87.44 182 GLY A N 1
ATOM 1319 C CA . GLY A 1 182 ? 21.801 -12.261 -27.905 1.00 87.44 182 GLY A CA 1
ATOM 1320 C C . GLY A 1 182 ? 20.461 -12.183 -28.635 1.00 87.44 182 GLY A C 1
ATOM 1321 O O . GLY A 1 182 ? 20.354 -11.496 -29.644 1.00 87.44 182 GLY A O 1
ATOM 1322 N N . ASN A 1 183 ? 19.466 -12.922 -28.142 1.00 88.56 183 ASN A N 1
ATOM 1323 C CA . ASN A 1 183 ? 18.092 -12.983 -28.655 1.00 88.56 183 ASN A CA 1
ATOM 1324 C C . ASN A 1 183 ? 17.088 -12.297 -27.707 1.00 88.56 183 ASN A C 1
ATOM 1326 O O . ASN A 1 183 ? 15.956 -12.760 -27.553 1.00 88.56 183 ASN A O 1
ATOM 1330 N N . SER A 1 184 ? 17.532 -11.249 -27.011 1.00 90.06 184 SER A N 1
ATOM 1331 C CA . SER A 1 184 ? 16.719 -10.542 -26.019 1.00 90.06 184 SER A CA 1
ATOM 1332 C C . SER A 1 184 ? 15.591 -9.756 -26.691 1.00 90.06 184 SER A C 1
ATOM 1334 O O . SER A 1 184 ? 15.827 -9.063 -27.678 1.00 90.06 184 SER A O 1
ATOM 1336 N N . LEU A 1 185 ? 14.387 -9.826 -26.120 1.00 91.56 185 LEU A N 1
ATOM 1337 C CA . LEU A 1 185 ? 13.215 -9.069 -26.556 1.00 91.56 185 LEU A CA 1
ATOM 1338 C C . LEU A 1 185 ? 12.703 -8.206 -25.400 1.00 91.56 185 LEU A C 1
ATOM 1340 O O . LEU A 1 185 ? 12.396 -8.729 -24.328 1.00 91.56 185 LEU A O 1
ATOM 1344 N N . VAL A 1 186 ? 12.574 -6.903 -25.637 1.00 92.94 186 VAL A N 1
ATOM 1345 C CA . VAL A 1 186 ? 11.842 -5.968 -24.776 1.00 92.94 186 VAL A CA 1
ATOM 1346 C C . VAL A 1 186 ? 10.750 -5.337 -25.626 1.00 92.94 186 VAL A C 1
ATOM 1348 O O . VAL A 1 186 ? 11.046 -4.633 -26.582 1.00 92.94 186 VAL A O 1
ATOM 1351 N N . ASP A 1 187 ? 9.490 -5.601 -25.299 1.00 92.12 187 ASP A N 1
ATOM 1352 C CA . ASP A 1 187 ? 8.349 -5.085 -26.058 1.00 92.12 187 ASP A CA 1
ATOM 1353 C C . ASP A 1 187 ? 7.310 -4.510 -25.098 1.00 92.12 187 ASP A C 1
ATOM 1355 O O . ASP A 1 187 ? 6.784 -5.222 -24.239 1.00 92.12 187 ASP A O 1
ATOM 1359 N N . SER A 1 188 ? 7.042 -3.210 -25.222 1.00 90.94 188 SER A N 1
ATOM 1360 C CA . SER A 1 188 ? 6.025 -2.511 -24.433 1.00 90.94 188 SER A CA 1
ATOM 1361 C C . SER A 1 188 ? 4.781 -2.123 -25.238 1.00 90.94 188 SER A C 1
ATOM 1363 O O . SER A 1 188 ? 3.848 -1.556 -24.669 1.00 90.94 188 SER A O 1
ATOM 1365 N N . ARG A 1 189 ? 4.703 -2.473 -26.533 1.00 89.81 189 ARG A N 1
ATOM 1366 C CA . ARG A 1 189 ? 3.611 -2.052 -27.436 1.00 89.81 189 ARG A CA 1
ATOM 1367 C C . ARG A 1 189 ? 2.235 -2.532 -26.996 1.00 89.81 189 ARG A C 1
ATOM 1369 O O . ARG A 1 189 ? 1.239 -1.848 -27.211 1.00 89.81 189 ARG A O 1
ATOM 1376 N N . THR A 1 190 ? 2.164 -3.705 -26.374 1.00 86.94 190 THR A N 1
ATOM 1377 C CA . THR A 1 190 ? 0.895 -4.295 -25.925 1.00 86.94 190 THR A CA 1
ATOM 1378 C C . THR A 1 190 ? 0.445 -3.810 -24.548 1.00 86.94 190 THR A C 1
ATOM 1380 O O . THR A 1 190 ? -0.673 -4.115 -24.138 1.00 86.94 190 THR A O 1
ATOM 1383 N N . ASP A 1 191 ? 1.298 -3.099 -23.807 1.00 84.12 191 ASP A N 1
ATOM 1384 C CA . ASP A 1 191 ? 1.028 -2.692 -22.430 1.00 84.12 191 ASP A CA 1
ATOM 1385 C C . ASP A 1 191 ? 0.740 -1.189 -22.332 1.00 84.12 191 ASP A C 1
ATOM 1387 O O . ASP A 1 191 ? 1.612 -0.374 -22.034 1.00 84.12 191 ASP A O 1
ATOM 1391 N N . THR A 1 192 ? -0.533 -0.836 -22.510 1.00 78.06 192 THR A N 1
ATOM 1392 C CA . THR A 1 192 ? -1.036 0.540 -22.376 1.00 78.06 192 THR A CA 1
ATOM 1393 C C . THR A 1 192 ? -1.652 0.820 -21.003 1.00 78.06 192 THR A C 1
ATOM 1395 O O . THR A 1 192 ? -2.401 1.787 -20.850 1.00 78.06 192 THR A O 1
ATOM 1398 N N . SER A 1 193 ? -1.400 -0.036 -20.004 1.00 78.94 193 SER A N 1
ATOM 1399 C CA . SER A 1 193 ? -2.060 0.027 -18.686 1.00 78.94 193 SER A CA 1
ATOM 1400 C C . SER A 1 193 ? -1.869 1.364 -17.959 1.00 78.94 193 SER A C 1
ATOM 1402 O O . SER A 1 193 ? -2.729 1.757 -17.174 1.00 78.94 193 SER A O 1
ATOM 1404 N N . CYS A 1 194 ? -0.789 2.083 -18.267 1.00 75.88 194 CYS A N 1
ATOM 1405 C CA . CYS A 1 194 ? -0.485 3.405 -17.728 1.00 75.88 194 CYS A CA 1
ATOM 1406 C C . CYS A 1 194 ? -0.004 4.387 -18.811 1.00 75.88 194 CYS A C 1
ATOM 1408 O O . CYS A 1 194 ? 0.877 5.213 -18.580 1.00 75.88 194 CYS A O 1
ATOM 1410 N N . GLY A 1 195 ? -0.587 4.283 -20.008 1.00 84.12 195 GLY A N 1
ATOM 1411 C CA . GLY A 1 195 ? -0.204 5.078 -21.175 1.00 84.12 195 GLY A CA 1
ATOM 1412 C C . GLY A 1 195 ? 0.876 4.414 -22.029 1.00 84.12 195 GLY A C 1
ATOM 1413 O O . GLY A 1 195 ? 1.259 3.269 -21.791 1.00 84.12 195 GLY A O 1
ATOM 1414 N N . ASN A 1 196 ? 1.327 5.133 -23.057 1.00 88.00 196 ASN A N 1
ATOM 1415 C CA . ASN A 1 196 ? 2.342 4.634 -23.978 1.00 88.00 196 ASN A CA 1
ATOM 1416 C C . ASN A 1 196 ? 3.710 4.618 -23.293 1.00 88.00 196 ASN A C 1
ATOM 1418 O O . ASN A 1 196 ? 4.132 5.612 -22.702 1.00 88.00 196 ASN A O 1
ATOM 1422 N N . LYS A 1 197 ? 4.398 3.485 -23.402 1.00 90.31 197 LYS A N 1
ATOM 1423 C CA . LYS A 1 197 ? 5.705 3.237 -22.793 1.00 90.31 197 LYS A CA 1
ATOM 1424 C C . LYS A 1 197 ? 6.779 3.209 -23.866 1.00 90.31 197 LYS A C 1
ATOM 1426 O O . LYS A 1 197 ? 6.520 2.770 -24.984 1.00 90.31 197 LYS A O 1
ATOM 1431 N N . VAL A 1 198 ? 7.997 3.607 -23.521 1.00 92.44 198 VAL A N 1
ATOM 1432 C CA . VAL A 1 198 ? 9.167 3.268 -24.348 1.00 92.44 198 VAL A CA 1
ATOM 1433 C C . VAL A 1 198 ? 9.559 1.805 -24.101 1.00 92.44 198 VAL A C 1
ATOM 1435 O O . VAL A 1 198 ? 9.054 1.158 -23.174 1.00 92.44 198 VAL A O 1
ATOM 1438 N N . GLY A 1 199 ? 10.422 1.233 -24.932 1.00 92.94 199 GLY A N 1
ATOM 1439 C CA . GLY A 1 199 ? 10.953 -0.108 -24.690 1.00 92.94 199 GLY A CA 1
ATOM 1440 C C . GLY A 1 199 ? 11.914 -0.084 -23.503 1.00 92.94 199 GLY A C 1
ATOM 1441 O O . GLY A 1 199 ? 11.666 -0.710 -22.468 1.00 92.94 199 GLY A O 1
ATOM 1442 N N . THR A 1 200 ? 12.970 0.725 -23.613 1.00 94.81 200 THR A N 1
ATOM 1443 C CA . THR A 1 200 ? 13.989 0.892 -22.567 1.00 94.81 200 THR A CA 1
ATOM 1444 C C . THR A 1 200 ? 14.207 2.353 -22.192 1.00 94.81 200 THR A C 1
ATOM 1446 O O . THR A 1 200 ? 14.220 3.222 -23.063 1.00 94.81 200 THR A O 1
ATOM 1449 N N . LEU A 1 201 ? 14.469 2.614 -20.912 1.00 94.06 201 LEU A N 1
ATOM 1450 C CA . LEU A 1 201 ? 14.794 3.941 -20.387 1.00 94.06 201 LEU A CA 1
ATOM 1451 C C . LEU A 1 201 ? 16.030 3.883 -19.486 1.00 94.06 201 LEU A C 1
ATOM 1453 O O . LEU A 1 201 ? 16.013 3.185 -18.469 1.00 94.06 201 LEU A O 1
ATOM 1457 N N . THR A 1 202 ? 17.075 4.645 -19.817 1.00 95.50 202 THR A N 1
ATOM 1458 C CA . THR A 1 202 ? 18.345 4.628 -19.076 1.00 95.50 202 THR A CA 1
ATOM 1459 C C . THR A 1 202 ? 18.883 6.018 -18.752 1.00 95.50 202 THR A C 1
ATOM 1461 O O . THR A 1 202 ? 18.793 6.945 -19.559 1.00 95.50 202 THR A O 1
ATOM 1464 N N . THR A 1 203 ? 19.492 6.179 -17.571 1.00 95.50 203 THR A N 1
ATOM 1465 C CA . THR A 1 203 ? 20.224 7.417 -17.227 1.00 95.50 203 THR A CA 1
ATOM 1466 C C . THR A 1 203 ? 21.619 7.473 -17.857 1.00 95.50 203 THR A C 1
ATOM 1468 O O . THR A 1 203 ? 22.179 8.553 -18.001 1.00 95.50 203 THR A O 1
ATOM 1471 N N . GLY A 1 204 ? 22.191 6.325 -18.231 1.00 94.50 204 GLY A N 1
ATOM 1472 C CA . GLY A 1 204 ? 23.452 6.205 -18.968 1.00 94.50 204 GLY A CA 1
ATOM 1473 C C . GLY A 1 204 ? 23.244 5.793 -20.425 1.00 94.50 204 GLY A C 1
ATOM 1474 O O . GLY A 1 204 ? 22.131 5.873 -20.955 1.00 94.50 204 GLY A O 1
ATOM 1475 N N . ASN A 1 205 ? 24.314 5.327 -21.073 1.00 94.69 205 ASN A N 1
ATOM 1476 C CA . ASN A 1 205 ? 24.256 4.833 -22.447 1.00 94.69 205 ASN A CA 1
ATOM 1477 C C . ASN A 1 205 ? 23.554 3.461 -22.524 1.00 94.69 205 ASN A C 1
ATOM 1479 O O . ASN A 1 205 ? 23.622 2.668 -21.585 1.00 94.69 205 ASN A O 1
ATOM 1483 N N . THR A 1 206 ? 22.916 3.181 -23.663 1.00 94.12 206 THR A N 1
ATOM 1484 C CA . THR A 1 206 ? 22.398 1.848 -24.003 1.00 94.12 206 THR A CA 1
ATOM 1485 C C . THR A 1 206 ? 23.214 1.277 -25.163 1.00 94.12 206 THR A C 1
ATOM 1487 O O . THR A 1 206 ? 23.327 1.924 -26.206 1.00 94.12 206 THR A O 1
ATOM 1490 N N . ASP A 1 207 ? 23.795 0.093 -24.973 1.00 93.12 207 ASP A N 1
ATOM 1491 C CA . ASP A 1 207 ? 24.546 -0.660 -25.980 1.00 93.12 207 ASP A CA 1
ATOM 1492 C C . ASP A 1 207 ? 23.765 -1.914 -26.400 1.00 93.12 207 ASP A C 1
ATOM 1494 O O . ASP A 1 207 ? 23.482 -2.792 -25.581 1.00 93.12 207 ASP A O 1
ATOM 1498 N N . ILE A 1 208 ? 23.401 -1.987 -27.681 1.00 91.31 208 ILE A N 1
ATOM 1499 C CA . ILE A 1 208 ? 22.640 -3.096 -28.267 1.00 91.31 208 ILE A CA 1
ATOM 1500 C C . ILE A 1 208 ? 23.604 -3.944 -29.092 1.00 91.31 208 ILE A C 1
ATOM 1502 O O . ILE A 1 208 ? 24.096 -3.530 -30.142 1.00 91.31 208 ILE A O 1
ATOM 1506 N N . GLN A 1 209 ? 23.867 -5.155 -28.616 1.00 88.44 209 GLN A N 1
ATOM 1507 C CA . GLN A 1 209 ? 24.854 -6.063 -29.174 1.00 88.44 209 GLN A CA 1
ATOM 1508 C C . GLN A 1 209 ? 24.197 -7.106 -30.078 1.00 88.44 209 GLN A C 1
ATOM 1510 O O . GLN A 1 209 ? 23.453 -7.986 -29.637 1.00 88.44 209 GLN A O 1
ATOM 1515 N N . GLY A 1 210 ? 24.541 -7.039 -31.363 1.00 79.19 210 GLY A N 1
ATOM 1516 C CA . GLY A 1 210 ? 24.075 -7.972 -32.386 1.00 79.19 210 GLY A CA 1
ATOM 1517 C C . GLY A 1 210 ? 22.677 -7.663 -32.933 1.00 79.19 210 GLY A C 1
ATOM 1518 O O . GLY A 1 210 ? 21.921 -6.870 -32.385 1.00 79.19 210 GLY A O 1
ATOM 1519 N N . ASN A 1 211 ? 22.328 -8.321 -34.042 1.00 80.62 211 ASN A N 1
ATOM 1520 C CA . ASN A 1 211 ? 21.114 -8.024 -34.821 1.00 80.62 211 ASN A CA 1
ATOM 1521 C C . ASN A 1 211 ? 19.845 -8.750 -34.337 1.00 80.62 211 ASN A C 1
ATOM 1523 O O . ASN A 1 211 ? 18.783 -8.565 -34.931 1.00 80.62 211 ASN A O 1
ATOM 1527 N N . ALA A 1 212 ? 19.967 -9.620 -33.333 1.00 85.19 212 ALA A N 1
ATOM 1528 C CA . ALA A 1 212 ? 18.870 -10.436 -32.808 1.00 85.19 212 ALA A CA 1
ATOM 1529 C C . ALA A 1 212 ? 18.280 -9.886 -31.494 1.00 85.19 212 ALA A C 1
ATOM 1531 O O . ALA A 1 212 ? 17.379 -10.507 -30.936 1.00 85.19 212 ALA A O 1
ATOM 1532 N N . THR A 1 213 ? 18.776 -8.738 -31.020 1.00 90.75 213 THR A N 1
ATOM 1533 C CA . THR A 1 213 ? 18.182 -8.003 -29.899 1.00 90.75 213 THR A CA 1
ATOM 1534 C C . THR A 1 213 ? 17.130 -7.043 -30.428 1.00 90.75 213 THR A C 1
ATOM 1536 O O . THR A 1 213 ? 17.438 -6.203 -31.278 1.00 90.75 213 THR A O 1
ATOM 1539 N N . ASP A 1 214 ? 15.923 -7.146 -29.885 1.00 92.69 214 ASP A N 1
ATOM 1540 C CA . ASP A 1 214 ? 14.759 -6.399 -30.341 1.00 92.69 214 ASP A CA 1
ATOM 1541 C C . ASP A 1 214 ? 14.153 -5.605 -29.182 1.00 92.69 214 ASP A C 1
ATOM 1543 O O . ASP A 1 214 ? 13.736 -6.174 -28.171 1.00 92.69 214 ASP A O 1
ATOM 1547 N N . ILE A 1 215 ? 14.108 -4.285 -29.335 1.00 93.44 215 ILE A N 1
ATOM 1548 C CA . ILE A 1 215 ? 13.490 -3.351 -28.399 1.00 93.44 215 ILE A CA 1
ATOM 1549 C C . ILE A 1 215 ? 12.387 -2.604 -29.143 1.00 93.44 215 ILE A C 1
ATOM 1551 O O . ILE A 1 215 ? 12.641 -2.038 -30.205 1.00 93.44 215 ILE A O 1
ATOM 1555 N N . TRP A 1 216 ? 11.188 -2.614 -28.565 1.00 93.06 216 TRP A N 1
ATOM 1556 C CA . TRP A 1 216 ? 9.988 -1.989 -29.109 1.00 93.06 216 TRP A CA 1
ATOM 1557 C C . TRP A 1 216 ? 9.288 -1.142 -28.046 1.00 93.06 216 TRP A C 1
ATOM 1559 O O . TRP A 1 216 ? 9.033 -1.611 -26.929 1.00 93.06 216 TRP A O 1
ATOM 1569 N N . GLY A 1 217 ? 8.953 0.091 -28.408 1.00 90.06 217 GLY A N 1
ATOM 1570 C CA . GLY A 1 217 ? 8.159 1.038 -27.643 1.00 90.06 217 GLY A CA 1
ATOM 1571 C C . GLY A 1 217 ? 6.803 1.311 -28.291 1.00 90.06 217 GLY A C 1
ATOM 1572 O O . GLY A 1 217 ? 6.614 1.157 -29.488 1.00 90.06 217 GLY A O 1
ATOM 1573 N N . ALA A 1 218 ? 5.834 1.743 -27.486 1.00 83.88 218 ALA A N 1
ATOM 1574 C CA . ALA A 1 218 ? 4.558 2.288 -27.960 1.00 83.88 218 ALA A CA 1
ATOM 1575 C C . ALA A 1 218 ? 4.599 3.820 -28.154 1.00 83.88 218 ALA A C 1
ATOM 1577 O O . ALA A 1 218 ? 3.592 4.428 -28.525 1.00 83.88 218 ALA A O 1
ATOM 1578 N N . ALA A 1 219 ? 5.708 4.465 -27.778 1.00 78.44 219 ALA A N 1
ATOM 1579 C CA . ALA A 1 219 ? 5.790 5.911 -27.579 1.00 78.44 219 ALA A CA 1
ATOM 1580 C C . ALA A 1 219 ? 5.882 6.723 -28.884 1.00 78.44 219 ALA A C 1
ATOM 1582 O O . ALA A 1 219 ? 5.290 7.798 -28.960 1.00 78.44 219 ALA A O 1
ATOM 1583 N N . ASP A 1 220 ? 6.554 6.206 -29.911 1.00 78.62 220 ASP A N 1
ATOM 1584 C CA . ASP A 1 220 ? 6.698 6.843 -31.230 1.00 78.62 220 ASP A CA 1
ATOM 1585 C C . ASP A 1 220 ? 5.581 6.468 -32.222 1.00 78.62 220 ASP A C 1
ATOM 1587 O O . ASP A 1 220 ? 5.389 7.150 -33.232 1.00 78.62 220 ASP A O 1
ATOM 1591 N N . GLY A 1 221 ? 4.807 5.422 -31.914 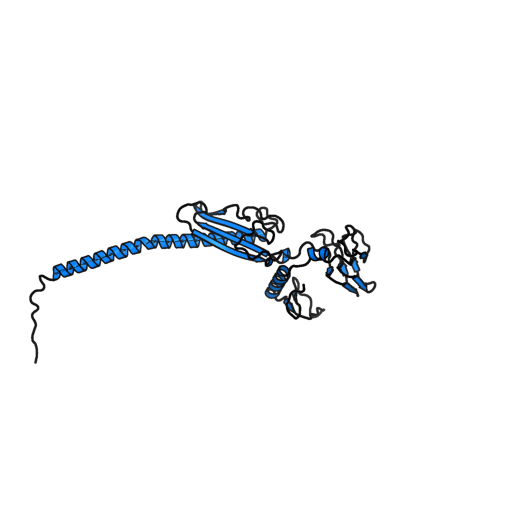1.00 79.88 221 GLY A N 1
ATOM 1592 C CA . GLY A 1 221 ? 3.659 4.975 -32.696 1.00 79.88 221 GLY A CA 1
ATOM 1593 C C . GLY A 1 221 ? 4.025 4.321 -34.029 1.00 79.88 221 GLY A C 1
ATOM 1594 O O . GLY A 1 221 ? 3.192 4.328 -34.941 1.00 79.88 221 GLY A O 1
ATOM 1595 N N . ASN A 1 222 ? 5.242 3.788 -34.164 1.00 82.06 222 ASN A N 1
ATOM 1596 C CA . ASN A 1 222 ? 5.689 3.100 -35.370 1.00 82.06 222 ASN A 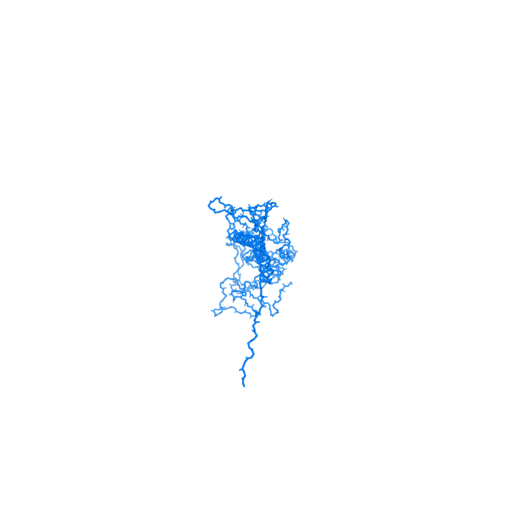CA 1
ATOM 1597 C C . ASN A 1 222 ? 6.130 1.643 -35.080 1.00 82.06 222 ASN A C 1
ATOM 1599 O O . ASN A 1 222 ? 6.075 1.177 -33.947 1.00 82.06 222 ASN A O 1
ATOM 1603 N N . ASP A 1 223 ? 6.483 0.901 -36.137 1.00 84.38 223 ASP A N 1
ATOM 1604 C CA . ASP A 1 223 ? 6.966 -0.489 -36.063 1.00 84.38 223 ASP A CA 1
ATOM 1605 C C . ASP A 1 223 ? 8.419 -0.606 -36.574 1.00 84.38 223 ASP A C 1
ATOM 1607 O O . ASP A 1 223 ? 8.788 -1.557 -37.274 1.00 84.38 223 ASP A O 1
ATOM 1611 N N . ILE A 1 224 ? 9.268 0.359 -36.231 1.00 89.69 224 ILE A N 1
ATOM 1612 C CA . ILE A 1 224 ? 10.712 0.302 -36.451 1.00 89.69 224 ILE A CA 1
ATOM 1613 C C . ILE A 1 224 ? 11.358 0.005 -35.102 1.00 89.69 224 ILE A C 1
ATOM 1615 O O . ILE A 1 224 ? 11.193 0.758 -34.165 1.00 89.69 224 ILE A O 1
ATOM 1619 N N . ARG A 1 225 ? 12.092 -1.108 -35.007 1.00 90.88 225 ARG A N 1
ATOM 1620 C CA . ARG A 1 225 ? 12.763 -1.518 -33.764 1.00 90.88 225 ARG A CA 1
ATOM 1621 C C . ARG A 1 225 ? 14.090 -0.807 -33.538 1.00 90.88 225 ARG A C 1
ATOM 1623 O O . ARG A 1 225 ? 14.824 -0.532 -34.494 1.00 90.88 225 ARG A O 1
ATOM 1630 N N . ASN A 1 226 ? 14.493 -0.758 -32.271 1.00 92.00 226 ASN A N 1
ATOM 1631 C CA . ASN A 1 226 ? 15.781 -0.255 -31.794 1.00 92.00 226 ASN A CA 1
ATOM 1632 C C . ASN A 1 226 ? 16.046 1.209 -32.179 1.00 92.00 226 ASN A C 1
ATOM 1634 O O . ASN A 1 226 ? 17.206 1.613 -32.327 1.00 92.00 226 ASN A O 1
ATOM 1638 N N . GLU A 1 227 ? 14.999 2.011 -32.349 1.00 93.56 227 GLU A N 1
ATOM 1639 C CA . GLU A 1 227 ? 15.157 3.435 -32.591 1.00 93.56 227 GLU A CA 1
ATOM 1640 C C . GLU A 1 227 ? 15.622 4.142 -31.312 1.00 93.56 227 GLU A C 1
ATOM 1642 O O . GLU A 1 227 ? 15.069 3.983 -30.222 1.00 93.56 227 GLU A O 1
ATOM 1647 N N . VAL A 1 228 ? 16.696 4.924 -31.435 1.00 93.50 228 VAL A N 1
ATOM 1648 C CA . VAL A 1 228 ? 17.352 5.553 -30.286 1.00 93.50 228 VAL A CA 1
ATOM 1649 C C . VAL A 1 228 ? 16.936 7.011 -30.173 1.00 93.50 228 VAL A C 1
ATOM 1651 O O . VAL A 1 228 ? 16.950 7.769 -31.142 1.00 93.50 228 VAL A O 1
ATOM 1654 N N . THR A 1 229 ? 16.621 7.417 -28.952 1.00 95.00 229 THR A N 1
ATOM 1655 C CA . THR A 1 229 ? 16.460 8.799 -28.519 1.00 95.00 229 THR A CA 1
ATOM 1656 C C . THR A 1 229 ? 17.495 9.103 -27.442 1.00 95.00 229 THR A C 1
ATOM 1658 O O . THR A 1 229 ? 17.538 8.463 -26.393 1.00 95.00 229 THR A O 1
ATOM 1661 N N . ASP A 1 230 ? 18.338 10.102 -27.688 1.00 94.94 230 ASP A N 1
ATOM 1662 C CA . ASP A 1 230 ? 19.234 10.642 -26.667 1.00 94.94 230 ASP A CA 1
ATOM 1663 C C . ASP A 1 230 ? 18.530 11.792 -25.939 1.00 94.94 230 ASP A C 1
ATOM 1665 O O . ASP A 1 230 ? 18.184 12.802 -26.555 1.00 94.94 230 ASP A O 1
ATOM 1669 N N . ALA A 1 231 ? 18.292 11.636 -24.636 1.00 93.88 231 ALA A N 1
ATOM 1670 C CA . ALA A 1 231 ? 17.643 12.657 -23.821 1.00 93.88 231 ALA A CA 1
ATOM 1671 C C . ALA A 1 231 ? 18.592 13.804 -23.430 1.00 93.88 231 ALA A C 1
ATOM 1673 O O . ALA A 1 231 ? 18.128 14.813 -22.898 1.00 93.88 231 ALA A O 1
ATOM 1674 N N . GLY A 1 232 ? 19.905 13.682 -23.666 1.00 93.69 232 GLY A N 1
ATOM 1675 C CA . GLY A 1 232 ? 20.872 14.762 -23.457 1.00 93.69 232 GLY A CA 1
ATOM 1676 C C . GLY A 1 232 ? 20.919 15.302 -22.024 1.00 93.69 232 GLY A C 1
ATOM 1677 O O . GLY A 1 232 ? 21.082 16.507 -21.834 1.00 93.69 232 GLY A O 1
ATOM 1678 N N . ASN A 1 233 ? 20.748 14.436 -21.018 1.00 93.25 233 ASN A N 1
ATOM 1679 C CA . ASN A 1 233 ? 20.591 14.792 -19.602 1.00 93.25 233 ASN A CA 1
ATOM 1680 C C . ASN A 1 233 ? 19.353 15.673 -19.322 1.00 93.25 233 ASN A C 1
ATOM 1682 O O . ASN A 1 233 ? 19.354 16.505 -18.413 1.00 93.25 233 ASN A O 1
ATOM 1686 N N . GLY A 1 234 ? 18.300 15.503 -20.125 1.00 93.25 234 GLY A N 1
ATOM 1687 C CA . GLY A 1 234 ? 16.988 16.132 -19.985 1.00 93.25 234 GLY A CA 1
ATOM 1688 C C . GLY A 1 234 ? 15.879 15.141 -19.592 1.00 93.25 234 GLY A C 1
ATOM 1689 O O . GLY A 1 234 ? 16.168 13.995 -19.234 1.00 93.25 234 GLY A O 1
ATOM 1690 N N . PRO A 1 235 ? 14.603 15.577 -19.625 1.00 93.56 235 PRO A N 1
ATOM 1691 C CA . PRO A 1 235 ? 13.446 14.709 -19.407 1.00 93.56 235 PRO A CA 1
ATOM 1692 C C . PRO A 1 235 ? 13.181 13.793 -20.611 1.00 93.56 235 PRO A C 1
ATOM 1694 O O . PRO A 1 235 ? 13.784 13.956 -21.670 1.00 93.56 235 PRO A O 1
ATOM 1697 N N . ILE A 1 236 ? 12.235 12.859 -20.461 1.00 90.50 236 ILE A N 1
ATOM 1698 C CA . ILE A 1 236 ? 11.784 11.987 -21.555 1.00 90.50 236 ILE A CA 1
ATOM 1699 C C . ILE A 1 236 ? 11.155 12.861 -22.656 1.00 90.50 236 ILE A C 1
ATOM 1701 O O . ILE A 1 236 ? 10.195 13.584 -22.368 1.00 90.50 236 ILE A O 1
ATOM 1705 N N . PRO A 1 237 ? 11.667 12.832 -23.900 1.00 89.00 237 PRO A N 1
ATOM 1706 C CA . PRO A 1 237 ? 11.063 13.573 -25.003 1.00 89.00 237 PRO A CA 1
ATOM 1707 C C . PRO A 1 237 ? 9.652 13.064 -25.328 1.00 89.00 237 PRO A C 1
ATOM 1709 O O . PRO A 1 237 ? 9.389 11.870 -25.257 1.00 89.00 237 PRO A O 1
ATOM 1712 N N . ALA A 1 238 ? 8.747 13.962 -25.730 1.00 84.31 238 ALA A N 1
ATOM 1713 C CA . ALA A 1 238 ? 7.349 13.607 -26.013 1.00 84.31 238 ALA A CA 1
ATOM 1714 C C . ALA A 1 238 ? 7.180 12.595 -27.165 1.00 84.31 238 ALA A C 1
ATOM 1716 O O . ALA A 1 238 ? 6.214 11.846 -27.170 1.00 84.31 238 ALA A O 1
ATOM 1717 N N . ASN A 1 239 ? 8.132 12.566 -28.103 1.00 83.00 239 ASN A N 1
ATOM 1718 C CA . ASN A 1 239 ? 8.187 11.621 -29.223 1.00 83.00 239 ASN A CA 1
ATOM 1719 C C . ASN A 1 239 ? 9.403 10.699 -29.067 1.00 83.00 239 ASN A C 1
ATOM 1721 O O . ASN A 1 239 ? 10.191 10.538 -29.996 1.00 83.00 239 ASN A O 1
ATOM 1725 N N . ALA A 1 240 ? 9.640 10.223 -27.847 1.00 89.06 240 ALA A N 1
ATOM 1726 C CA . ALA A 1 240 ? 10.712 9.280 -27.595 1.00 89.06 240 ALA A CA 1
ATOM 1727 C C . ALA A 1 240 ? 10.484 7.994 -28.397 1.00 89.06 240 ALA A C 1
ATOM 1729 O O . ALA A 1 240 ? 9.387 7.442 -28.395 1.00 89.06 240 ALA A O 1
ATOM 1730 N N . HIS A 1 241 ? 11.548 7.538 -29.044 1.00 92.19 241 HIS A N 1
ATOM 1731 C CA . HIS A 1 241 ? 11.609 6.245 -29.709 1.00 92.19 241 HIS A CA 1
ATOM 1732 C C . HIS A 1 241 ? 11.696 5.077 -28.703 1.00 92.19 241 HIS A C 1
ATOM 1734 O O . HIS A 1 241 ? 11.705 5.289 -27.485 1.00 92.19 241 HIS A O 1
ATOM 1740 N N . ASP A 1 242 ? 11.834 3.846 -29.203 1.00 92.81 242 ASP A N 1
ATOM 1741 C CA . ASP A 1 242 ? 12.000 2.612 -28.418 1.00 92.81 242 ASP A CA 1
ATOM 1742 C C . ASP A 1 242 ? 13.014 2.706 -27.267 1.00 92.81 242 ASP A C 1
ATOM 1744 O O . ASP A 1 242 ? 12.771 2.203 -26.165 1.00 92.81 242 ASP A O 1
ATOM 1748 N N . VAL A 1 243 ? 14.178 3.305 -27.535 1.00 94.25 243 VAL A N 1
ATOM 1749 C CA . VAL A 1 243 ? 15.343 3.307 -26.647 1.00 94.25 243 VAL A CA 1
ATOM 1750 C C . VAL A 1 243 ? 15.665 4.730 -26.229 1.00 94.25 243 VAL A C 1
ATOM 1752 O O . VAL A 1 243 ? 16.202 5.508 -27.014 1.00 94.25 243 VAL A O 1
ATOM 1755 N N . VAL A 1 244 ? 15.416 5.069 -24.966 1.00 95.56 244 VAL A N 1
ATOM 1756 C CA . VAL A 1 244 ? 15.802 6.365 -24.400 1.00 95.56 244 VAL A CA 1
ATOM 1757 C C . VAL A 1 244 ? 17.052 6.213 -23.548 1.00 95.56 244 VAL A C 1
ATOM 1759 O O . VAL A 1 244 ? 17.047 5.473 -22.565 1.00 95.56 244 VAL A O 1
ATOM 1762 N N . LYS A 1 245 ? 18.103 6.961 -23.891 1.00 95.81 245 LYS A N 1
ATOM 1763 C CA . LYS A 1 245 ? 19.378 6.977 -23.161 1.00 95.81 245 LYS A CA 1
ATOM 1764 C C . LYS A 1 245 ? 19.745 8.359 -22.634 1.00 95.81 245 LYS A C 1
ATOM 1766 O O . LYS A 1 245 ? 19.197 9.363 -23.086 1.00 95.81 245 LYS A O 1
ATOM 1771 N N . ASN A 1 246 ? 20.718 8.404 -21.722 1.00 95.69 246 ASN A N 1
ATOM 1772 C CA . ASN A 1 246 ? 21.242 9.632 -21.114 1.00 95.69 246 ASN A CA 1
ATOM 1773 C C . ASN A 1 246 ? 20.149 10.509 -20.470 1.00 95.69 246 ASN A C 1
ATOM 1775 O O . ASN A 1 246 ? 20.194 11.736 -20.563 1.00 95.69 246 ASN A O 1
ATOM 1779 N N . LEU A 1 247 ? 19.136 9.897 -19.849 1.00 95.81 247 LEU A N 1
ATOM 1780 C CA . LEU A 1 247 ? 18.094 10.623 -19.122 1.00 95.81 247 LEU A CA 1
ATOM 1781 C C . LEU A 1 247 ? 18.669 11.317 -17.880 1.00 95.81 247 LEU A C 1
ATOM 1783 O O . LEU A 1 247 ? 19.491 10.740 -17.166 1.00 95.81 247 LEU A O 1
ATOM 1787 N N . ALA A 1 248 ? 18.174 12.516 -17.562 1.00 95.31 248 ALA A N 1
ATOM 1788 C CA . ALA A 1 248 ? 18.481 13.158 -16.289 1.00 95.31 248 ALA A CA 1
ATOM 1789 C C . ALA A 1 248 ? 18.103 12.259 -15.103 1.00 95.31 248 ALA A C 1
ATOM 1791 O O . ALA A 1 248 ? 16.966 11.787 -15.010 1.00 95.31 248 ALA A O 1
ATOM 1792 N N . THR A 1 249 ? 19.005 12.106 -14.130 1.00 92.56 249 THR A N 1
ATOM 1793 C CA . THR A 1 249 ? 18.727 11.330 -12.908 1.00 92.56 249 THR A CA 1
ATOM 1794 C C . THR A 1 249 ? 17.485 11.848 -12.181 1.00 92.56 249 THR A C 1
ATOM 1796 O O . THR A 1 249 ? 16.642 11.061 -11.779 1.00 92.56 249 THR A O 1
ATOM 1799 N N . ALA A 1 250 ? 17.291 13.170 -12.115 1.00 91.50 250 ALA A N 1
ATOM 1800 C CA . ALA A 1 250 ? 16.105 13.771 -11.499 1.00 91.50 250 ALA A CA 1
ATOM 1801 C C . ALA A 1 250 ? 14.786 13.431 -12.223 1.00 91.50 250 ALA A C 1
ATOM 1803 O O . ALA A 1 250 ? 13.724 13.449 -11.605 1.00 91.50 250 ALA A O 1
ATOM 1804 N N . SER A 1 251 ? 14.834 13.136 -13.526 1.00 90.69 251 SER A N 1
ATOM 1805 C CA . SER A 1 251 ? 13.672 12.657 -14.282 1.00 90.69 251 SER A CA 1
ATOM 1806 C C . SER A 1 251 ? 13.428 11.169 -14.043 1.00 90.69 251 SER A C 1
ATOM 1808 O O . SER A 1 251 ? 12.278 10.767 -13.905 1.00 90.69 251 SER A O 1
ATOM 1810 N N . PHE A 1 252 ? 14.490 10.366 -13.928 1.00 90.12 252 PHE A N 1
ATOM 1811 C CA . PHE A 1 252 ? 14.378 8.950 -13.565 1.00 90.12 252 PHE A CA 1
ATOM 1812 C C . PHE A 1 252 ? 13.828 8.761 -12.145 1.00 90.12 252 PHE A C 1
ATOM 1814 O O . PHE A 1 252 ? 12.950 7.931 -11.915 1.00 90.12 252 PHE A O 1
ATOM 1821 N N . ASP A 1 253 ? 14.312 9.561 -11.192 1.00 88.25 253 ASP A N 1
ATOM 1822 C CA . ASP A 1 253 ? 14.025 9.424 -9.761 1.00 88.25 253 ASP A CA 1
ATOM 1823 C C . ASP A 1 253 ? 12.535 9.629 -9.415 1.00 88.25 253 ASP A C 1
ATOM 1825 O O . ASP A 1 253 ? 12.083 9.211 -8.352 1.00 88.25 253 ASP A O 1
ATOM 1829 N N . GLN A 1 254 ? 11.734 10.192 -10.327 1.00 85.31 254 GLN A N 1
ATOM 1830 C CA . GLN A 1 254 ? 10.270 10.267 -10.195 1.00 85.31 254 GLN A CA 1
ATOM 1831 C C . GLN A 1 254 ? 9.623 8.869 -10.174 1.00 85.31 254 GLN A C 1
ATOM 1833 O O . GLN A 1 254 ? 8.633 8.631 -9.471 1.00 85.31 254 GLN A O 1
ATOM 1838 N N . PHE A 1 255 ? 10.225 7.927 -10.900 1.00 84.06 255 PHE A N 1
ATOM 1839 C CA . PHE A 1 255 ? 9.783 6.539 -11.025 1.00 84.06 255 PHE A CA 1
ATOM 1840 C C . PHE A 1 255 ? 10.544 5.592 -10.093 1.00 84.06 255 PHE A C 1
ATOM 1842 O O . PHE A 1 255 ? 10.147 4.438 -9.937 1.00 84.06 255 PHE A O 1
ATOM 1849 N N . ALA A 1 256 ? 11.617 6.069 -9.454 1.00 84.19 256 ALA A N 1
ATOM 1850 C CA . ALA A 1 256 ? 12.395 5.267 -8.525 1.00 84.19 256 ALA A CA 1
ATOM 1851 C C . ALA A 1 256 ? 11.553 4.850 -7.311 1.00 84.19 256 ALA A C 1
ATOM 1853 O O . ALA A 1 256 ? 10.759 5.620 -6.761 1.00 84.19 256 ALA A O 1
ATOM 1854 N N . LEU A 1 257 ? 11.757 3.604 -6.890 1.00 86.31 257 LEU A N 1
ATOM 1855 C CA . LEU A 1 257 ? 11.201 3.094 -5.647 1.00 86.31 257 LEU A CA 1
ATOM 1856 C C . LEU A 1 257 ? 11.916 3.756 -4.471 1.00 86.31 257 LEU A C 1
ATOM 1858 O O . LEU A 1 257 ? 13.143 3.833 -4.441 1.00 86.31 257 LEU A O 1
ATOM 1862 N N . THR A 1 258 ? 11.144 4.218 -3.493 1.00 86.12 258 THR A N 1
ATOM 1863 C CA . THR A 1 258 ? 11.705 4.750 -2.250 1.00 86.12 258 THR A CA 1
ATOM 1864 C C . THR A 1 258 ? 12.255 3.623 -1.378 1.00 86.12 258 THR A C 1
ATOM 1866 O O . THR A 1 258 ? 11.899 2.453 -1.537 1.00 86.12 258 THR A O 1
ATOM 1869 N N . ASP A 1 259 ? 13.056 3.965 -0.369 1.00 88.69 259 ASP A N 1
ATOM 1870 C CA . ASP A 1 259 ? 13.510 2.977 0.611 1.00 88.69 259 ASP A CA 1
ATOM 1871 C C . ASP A 1 259 ? 12.352 2.247 1.301 1.00 88.69 259 ASP A C 1
ATOM 1873 O O . ASP A 1 259 ? 12.448 1.050 1.582 1.00 88.69 259 ASP A O 1
ATOM 1877 N N . ALA A 1 260 ? 11.248 2.950 1.567 1.00 87.38 260 ALA A N 1
ATOM 1878 C CA . ALA A 1 260 ? 10.046 2.361 2.145 1.00 87.38 260 ALA A CA 1
ATOM 1879 C C . ALA A 1 260 ? 9.394 1.353 1.185 1.00 87.38 260 ALA A C 1
ATOM 1881 O O . ALA A 1 260 ? 8.989 0.277 1.624 1.00 87.38 260 ALA A O 1
ATOM 1882 N N . ASP A 1 261 ? 9.362 1.659 -0.115 1.00 88.19 261 ASP A N 1
ATOM 1883 C CA . ASP A 1 261 ? 8.863 0.753 -1.154 1.00 88.19 261 ASP A CA 1
ATOM 1884 C C . ASP A 1 261 ? 9.714 -0.517 -1.241 1.00 88.19 261 ASP A C 1
ATOM 1886 O O . ASP A 1 261 ? 9.187 -1.625 -1.145 1.00 88.19 261 ASP A O 1
ATOM 1890 N N . ILE A 1 262 ? 11.039 -0.371 -1.328 1.00 89.62 262 ILE A N 1
ATOM 1891 C CA . ILE A 1 262 ? 11.974 -1.504 -1.383 1.00 89.62 262 ILE A CA 1
ATOM 1892 C C . ILE A 1 262 ? 11.827 -2.379 -0.129 1.00 89.62 262 ILE A C 1
ATOM 1894 O O . ILE A 1 262 ? 11.749 -3.604 -0.227 1.00 89.62 262 ILE A O 1
ATOM 1898 N N . ASN A 1 263 ? 11.718 -1.766 1.054 1.00 88.75 263 ASN A N 1
ATOM 1899 C CA . ASN A 1 263 ? 11.491 -2.487 2.307 1.00 88.75 263 ASN A CA 1
ATOM 1900 C C . ASN A 1 263 ? 10.152 -3.241 2.322 1.00 88.75 263 ASN A C 1
ATOM 1902 O O . ASN A 1 263 ? 10.102 -4.378 2.798 1.00 88.75 263 ASN A O 1
ATOM 1906 N N . ALA A 1 264 ? 9.080 -2.643 1.800 1.00 87.25 264 ALA A N 1
ATOM 1907 C CA . ALA A 1 264 ? 7.773 -3.287 1.710 1.00 87.25 264 ALA A CA 1
ATOM 1908 C C . ALA A 1 264 ? 7.800 -4.496 0.760 1.00 87.25 264 ALA A C 1
ATOM 1910 O O . ALA A 1 264 ? 7.339 -5.577 1.135 1.00 87.25 264 ALA A O 1
ATOM 1911 N N . LEU A 1 265 ? 8.406 -4.353 -0.425 1.00 89.62 265 LEU A N 1
ATOM 1912 C CA . LEU A 1 265 ? 8.563 -5.451 -1.387 1.00 89.62 265 LEU A CA 1
ATOM 1913 C C . LEU A 1 265 ? 9.449 -6.573 -0.832 1.00 89.62 265 LEU A C 1
ATOM 1915 O O . LEU A 1 265 ? 9.108 -7.749 -0.963 1.00 89.62 265 LEU A O 1
ATOM 1919 N N . ARG A 1 266 ? 10.537 -6.225 -0.133 1.00 90.75 266 ARG A N 1
ATOM 1920 C CA . ARG A 1 266 ? 11.402 -7.185 0.567 1.00 90.75 266 ARG A CA 1
ATOM 1921 C C . ARG A 1 266 ? 10.623 -7.993 1.604 1.00 90.75 266 ARG A C 1
ATOM 1923 O O . ARG A 1 266 ? 10.753 -9.215 1.657 1.00 90.75 266 ARG A O 1
ATOM 1930 N N . LEU A 1 267 ? 9.825 -7.331 2.445 1.00 89.00 267 LEU A N 1
ATOM 1931 C CA . LEU A 1 267 ? 8.997 -8.001 3.454 1.00 89.00 267 LEU A CA 1
ATOM 1932 C C . LEU A 1 267 ? 7.956 -8.919 2.807 1.00 89.00 267 LEU A C 1
ATOM 1934 O O . LEU A 1 267 ? 7.776 -10.049 3.264 1.00 89.00 267 LEU A O 1
ATOM 1938 N N . TYR A 1 268 ? 7.323 -8.465 1.724 1.00 88.25 268 TYR A N 1
ATOM 1939 C CA . TYR A 1 268 ? 6.372 -9.271 0.965 1.00 88.25 268 TYR A CA 1
ATOM 1940 C C . TYR A 1 268 ? 7.029 -10.533 0.389 1.00 88.25 268 TYR A C 1
ATOM 1942 O O . TYR A 1 268 ? 6.509 -11.632 0.580 1.00 88.25 268 TYR A O 1
ATOM 1950 N N . ALA A 1 269 ? 8.196 -10.401 -0.246 1.00 91.19 269 ALA A N 1
ATOM 1951 C CA . ALA A 1 269 ? 8.940 -11.529 -0.805 1.00 91.19 269 ALA A CA 1
ATOM 1952 C C . ALA A 1 269 ? 9.369 -12.537 0.270 1.00 91.19 269 ALA A C 1
ATOM 1954 O O . ALA A 1 269 ? 9.238 -13.745 0.082 1.00 91.19 269 ALA A O 1
ATOM 1955 N N . LYS A 1 270 ? 9.826 -12.054 1.436 1.00 91.69 270 LYS A N 1
ATOM 1956 C CA . LYS A 1 270 ? 10.171 -12.916 2.580 1.00 91.69 270 LYS A CA 1
ATOM 1957 C C . LYS A 1 270 ? 8.968 -13.717 3.073 1.00 91.69 270 LYS A C 1
ATOM 1959 O O . LYS A 1 270 ? 9.113 -14.904 3.344 1.00 91.69 270 LYS A O 1
ATOM 1964 N N . ALA A 1 271 ? 7.791 -13.096 3.149 1.00 90.19 271 ALA A N 1
ATOM 1965 C CA . ALA A 1 271 ? 6.563 -13.775 3.559 1.00 90.19 271 ALA A CA 1
ATOM 1966 C C . ALA A 1 271 ? 6.114 -14.868 2.569 1.00 90.19 271 ALA A C 1
ATOM 1968 O O . ALA A 1 271 ? 5.470 -15.828 2.983 1.00 90.19 271 ALA A O 1
ATOM 1969 N N . HIS A 1 272 ? 6.482 -14.748 1.289 1.00 89.25 272 HIS A N 1
ATOM 1970 C CA . HIS A 1 272 ? 6.112 -15.690 0.224 1.00 89.25 272 HIS A CA 1
ATOM 1971 C C . HIS A 1 272 ? 7.248 -16.640 -0.189 1.00 89.25 272 HIS A C 1
ATOM 1973 O O . HIS A 1 272 ? 7.078 -17.428 -1.115 1.00 89.25 272 HIS A O 1
ATOM 1979 N N . GLY A 1 273 ? 8.406 -16.584 0.478 1.00 90.69 273 GLY A N 1
ATOM 1980 C CA . GLY A 1 273 ? 9.554 -17.441 0.164 1.00 90.69 273 GLY A CA 1
ATOM 1981 C C . GLY A 1 273 ? 10.252 -17.118 -1.164 1.00 90.69 273 GLY A C 1
ATOM 1982 O O . GLY A 1 273 ? 11.011 -17.942 -1.661 1.00 90.69 273 GLY A O 1
ATOM 1983 N N . THR A 1 274 ? 10.025 -15.932 -1.734 1.00 93.06 274 THR A N 1
ATOM 1984 C CA . THR A 1 274 ? 10.613 -15.470 -3.009 1.00 93.06 274 THR A CA 1
ATOM 1985 C C . THR A 1 274 ? 11.713 -14.420 -2.811 1.00 93.06 274 THR A C 1
ATOM 1987 O O . THR A 1 274 ? 12.081 -13.696 -3.738 1.00 93.06 274 THR A O 1
ATOM 1990 N N . TYR A 1 275 ? 12.233 -14.314 -1.587 1.00 93.81 275 TYR A N 1
ATOM 1991 C CA . TYR A 1 275 ? 13.382 -13.480 -1.252 1.00 93.81 275 TYR A CA 1
ATOM 1992 C C . TYR A 1 275 ? 14.680 -14.254 -1.479 1.00 93.81 275 TYR A C 1
ATOM 1994 O O . TYR A 1 275 ? 14.911 -15.292 -0.858 1.00 93.81 275 TYR A O 1
ATOM 2002 N N . LEU A 1 276 ? 15.537 -13.710 -2.333 1.00 92.69 276 LEU A N 1
ATOM 2003 C CA . LEU A 1 276 ? 16.856 -14.231 -2.657 1.00 92.69 276 LEU A CA 1
ATOM 2004 C C . LEU A 1 276 ? 17.905 -13.161 -2.345 1.00 92.69 276 LEU A C 1
ATOM 2006 O O . LEU A 1 276 ? 17.602 -11.970 -2.321 1.00 92.69 276 LEU A O 1
ATOM 2010 N N . GLN A 1 277 ? 19.144 -13.573 -2.094 1.00 92.19 277 GLN A N 1
ATOM 2011 C CA . GLN A 1 277 ? 20.214 -12.655 -1.717 1.00 92.19 277 GLN A CA 1
ATOM 2012 C C . GLN A 1 277 ? 21.520 -13.017 -2.419 1.00 92.19 277 GLN A C 1
ATOM 2014 O O . GLN A 1 277 ? 21.886 -14.189 -2.493 1.00 92.19 277 GLN A O 1
ATOM 2019 N N . GLY A 1 278 ? 22.246 -12.000 -2.881 1.00 87.62 278 GLY A N 1
ATOM 2020 C CA . GLY A 1 278 ? 23.521 -12.179 -3.566 1.00 87.62 278 GLY A CA 1
ATOM 2021 C C . GLY A 1 278 ? 23.349 -12.619 -5.019 1.00 87.62 278 GLY A C 1
ATOM 2022 O O . GLY A 1 278 ? 22.423 -12.192 -5.703 1.00 87.62 278 GLY A O 1
ATOM 2023 N N . SER A 1 279 ? 24.280 -13.435 -5.514 1.00 88.25 279 SER A N 1
ATOM 2024 C CA . SER A 1 279 ? 24.246 -13.904 -6.901 1.00 88.25 279 SER A CA 1
ATOM 2025 C C . SER A 1 279 ? 23.206 -15.011 -7.070 1.00 88.25 279 SER A C 1
ATOM 2027 O O . SER A 1 279 ? 23.262 -16.035 -6.391 1.00 88.25 279 SER A O 1
ATOM 2029 N N . VAL A 1 280 ? 22.268 -14.796 -7.991 1.00 89.00 280 VAL A N 1
ATOM 2030 C CA . VAL A 1 280 ? 21.206 -15.739 -8.349 1.00 89.00 280 VAL A CA 1
ATOM 2031 C C . VAL A 1 280 ? 21.260 -15.958 -9.854 1.00 89.00 280 VAL A C 1
ATOM 2033 O O . VAL A 1 280 ? 21.302 -14.993 -10.613 1.00 89.00 280 VAL A O 1
ATOM 2036 N N . SER A 1 281 ? 21.237 -17.218 -10.284 1.00 90.38 281 SER A N 1
ATOM 2037 C CA . SER A 1 281 ? 21.136 -17.590 -11.697 1.00 90.38 281 SER A CA 1
ATOM 2038 C C . SER A 1 281 ? 19.807 -18.282 -11.941 1.00 90.38 281 SER A C 1
ATOM 2040 O O . SER A 1 281 ? 19.478 -19.226 -11.222 1.00 90.38 281 SER A O 1
ATOM 2042 N N . PHE A 1 282 ? 19.069 -17.836 -12.956 1.00 88.81 282 PHE A N 1
ATOM 2043 C CA . PHE A 1 282 ? 17.867 -18.513 -13.428 1.00 88.81 282 PHE A CA 1
ATOM 2044 C C . PHE A 1 282 ? 18.136 -19.163 -14.782 1.00 88.81 282 PHE A C 1
ATOM 2046 O O . PHE A 1 282 ? 18.687 -18.532 -15.681 1.00 88.81 282 PHE A O 1
ATOM 2053 N N . ASP A 1 283 ? 17.746 -20.424 -14.919 1.00 89.31 283 ASP A N 1
ATOM 2054 C CA . ASP A 1 283 ? 17.932 -21.229 -16.123 1.00 89.31 283 ASP A CA 1
ATOM 2055 C C . ASP A 1 283 ? 16.792 -22.253 -16.275 1.00 89.31 283 ASP A C 1
ATOM 2057 O O . ASP A 1 283 ? 15.787 -22.201 -15.565 1.00 89.31 283 ASP A O 1
ATOM 2061 N N . ALA A 1 284 ? 16.924 -23.192 -17.217 1.00 89.12 284 ALA A N 1
ATOM 2062 C CA . ALA A 1 284 ? 15.912 -24.222 -17.458 1.00 89.12 284 ALA A CA 1
ATOM 2063 C C . ALA A 1 284 ? 15.674 -25.158 -16.253 1.00 89.12 284 ALA A C 1
ATOM 2065 O O . ALA A 1 284 ? 14.621 -25.786 -16.169 1.00 89.12 284 ALA A O 1
ATOM 2066 N N . SER A 1 285 ? 16.642 -25.269 -15.339 1.00 89.06 285 SER A N 1
ATOM 2067 C CA . SER A 1 285 ? 16.562 -26.071 -14.113 1.00 89.06 285 SER A CA 1
ATOM 2068 C C . SER A 1 285 ? 16.176 -25.252 -12.875 1.00 89.06 285 SER A C 1
ATOM 2070 O O . SER A 1 285 ? 15.618 -25.808 -11.930 1.00 89.06 285 SER A O 1
ATOM 2072 N N . ASN A 1 286 ? 16.414 -23.938 -12.899 1.00 86.25 286 ASN A N 1
ATOM 2073 C CA . ASN A 1 286 ? 16.016 -22.979 -11.875 1.00 86.25 286 ASN A CA 1
ATOM 2074 C C . ASN A 1 286 ? 15.224 -21.829 -12.509 1.00 86.25 286 ASN A C 1
ATOM 2076 O O . ASN A 1 286 ? 15.753 -20.747 -12.762 1.00 86.25 286 ASN A O 1
ATOM 2080 N N . THR A 1 287 ? 13.954 -22.074 -12.812 1.00 88.69 287 THR A N 1
ATOM 2081 C CA . THR A 1 287 ? 13.089 -21.081 -13.455 1.00 88.69 287 THR A CA 1
ATOM 2082 C C . THR A 1 287 ? 12.675 -19.985 -12.479 1.00 88.69 287 THR A C 1
ATOM 2084 O O . THR A 1 287 ? 12.446 -20.262 -11.301 1.00 88.69 287 THR A O 1
ATOM 2087 N N . ILE A 1 288 ? 12.488 -18.759 -12.975 1.00 87.62 288 ILE A N 1
ATOM 2088 C CA . ILE A 1 288 ? 11.947 -17.651 -12.176 1.00 87.62 288 ILE A CA 1
ATOM 2089 C C . ILE A 1 288 ? 10.533 -18.025 -11.693 1.00 87.62 288 ILE A C 1
ATOM 2091 O O . ILE A 1 288 ? 9.671 -18.316 -12.527 1.00 87.62 288 ILE A O 1
ATOM 2095 N N . PRO A 1 289 ? 10.270 -18.028 -10.373 1.00 87.12 289 PRO A N 1
ATOM 2096 C CA . PRO A 1 289 ? 8.931 -18.260 -9.848 1.00 87.12 289 PRO A CA 1
ATOM 2097 C C . PRO A 1 289 ? 7.933 -17.206 -10.334 1.00 87.12 289 PRO A C 1
ATOM 2099 O O . PRO A 1 289 ? 8.268 -16.029 -10.460 1.00 87.12 289 PRO A O 1
ATOM 2102 N N . ASN A 1 290 ? 6.679 -17.610 -10.540 1.00 84.38 290 ASN A N 1
ATOM 2103 C CA . ASN A 1 290 ? 5.611 -16.665 -10.858 1.00 84.38 290 ASN A CA 1
ATOM 2104 C C . ASN A 1 290 ? 5.382 -15.686 -9.695 1.00 84.38 290 ASN A C 1
ATOM 2106 O O . ASN A 1 290 ? 5.252 -16.100 -8.542 1.00 84.38 290 ASN A O 1
ATOM 2110 N N . GLY A 1 291 ? 5.241 -14.399 -10.017 1.00 83.81 291 GLY A N 1
ATOM 2111 C CA . GLY A 1 291 ? 4.941 -13.339 -9.055 1.00 83.81 291 GLY A CA 1
ATOM 2112 C C . GLY A 1 291 ? 6.151 -12.465 -8.725 1.00 83.81 291 GLY A C 1
ATOM 2113 O O . GLY A 1 291 ? 7.057 -12.299 -9.537 1.00 83.81 291 GLY A O 1
ATOM 2114 N N . LEU A 1 292 ? 6.137 -11.856 -7.536 1.00 86.81 292 LEU A N 1
ATOM 2115 C CA . LEU A 1 292 ? 7.211 -10.971 -7.096 1.00 86.81 292 LEU A CA 1
ATOM 2116 C C . LEU A 1 292 ? 8.395 -11.781 -6.562 1.00 86.81 292 LEU A C 1
ATOM 2118 O O . LEU A 1 292 ? 8.270 -12.459 -5.542 1.00 86.81 292 LEU A O 1
ATOM 2122 N N . VAL A 1 293 ? 9.547 -11.645 -7.212 1.00 91.06 293 VAL A N 1
ATOM 2123 C CA . VAL A 1 293 ? 10.838 -12.170 -6.753 1.00 91.06 293 VAL A CA 1
ATOM 2124 C C . VAL A 1 293 ? 11.719 -10.990 -6.369 1.00 91.06 293 VAL A C 1
ATOM 2126 O O . VAL A 1 293 ? 11.904 -10.070 -7.162 1.00 91.06 293 VAL A O 1
ATOM 2129 N N . PHE A 1 294 ? 12.248 -11.001 -5.146 1.00 91.62 294 PHE A N 1
ATOM 2130 C CA . PHE A 1 294 ? 13.109 -9.930 -4.651 1.00 91.62 294 PHE A CA 1
ATOM 2131 C C . PHE A 1 294 ? 14.533 -10.453 -4.503 1.00 91.62 294 PHE A C 1
ATOM 2133 O O . PHE A 1 294 ? 14.774 -11.344 -3.690 1.00 91.62 294 PHE A O 1
ATOM 2140 N N . ILE A 1 295 ? 15.464 -9.896 -5.274 1.00 91.50 295 ILE A N 1
ATOM 2141 C CA . ILE A 1 295 ? 16.884 -10.254 -5.234 1.00 91.50 295 ILE A CA 1
ATOM 2142 C C . ILE A 1 295 ? 17.628 -9.111 -4.554 1.00 91.50 295 ILE A C 1
ATOM 2144 O O . ILE A 1 295 ? 17.717 -8.012 -5.096 1.00 91.50 295 ILE A O 1
ATOM 2148 N N . ASP A 1 296 ? 18.119 -9.362 -3.346 1.00 92.06 296 ASP A N 1
ATOM 2149 C CA . ASP A 1 296 ? 18.787 -8.355 -2.529 1.00 92.06 296 ASP A CA 1
ATOM 2150 C C . ASP A 1 296 ? 20.308 -8.372 -2.704 1.00 92.06 296 ASP A C 1
ATOM 2152 O O . ASP A 1 296 ? 20.923 -9.369 -3.098 1.00 92.06 296 ASP A O 1
ATOM 2156 N N . THR A 1 297 ? 20.927 -7.261 -2.323 1.00 88.75 297 THR A N 1
ATOM 2157 C CA . THR A 1 297 ? 22.377 -7.136 -2.216 1.00 88.75 297 THR A CA 1
ATOM 2158 C C . THR A 1 297 ? 22.937 -8.087 -1.156 1.00 88.75 297 THR A C 1
ATOM 2160 O O . THR A 1 297 ? 22.253 -8.495 -0.214 1.00 88.75 297 THR A O 1
ATOM 2163 N N . VAL A 1 298 ? 24.230 -8.407 -1.252 1.00 87.44 298 VAL A N 1
ATOM 2164 C CA . VAL A 1 298 ? 24.918 -9.244 -0.249 1.00 87.44 298 VAL A CA 1
ATOM 2165 C C . VAL A 1 298 ? 24.819 -8.636 1.159 1.00 87.44 298 VAL A C 1
ATOM 2167 O O . VAL A 1 298 ? 24.718 -9.371 2.136 1.00 87.44 298 VAL A O 1
ATOM 2170 N N . SER A 1 299 ? 24.790 -7.305 1.274 1.00 87.00 299 SER A N 1
ATOM 2171 C CA . SER A 1 299 ? 24.622 -6.600 2.551 1.00 87.00 299 SER A CA 1
ATOM 2172 C C . SER A 1 299 ? 23.173 -6.548 3.045 1.00 87.00 299 SER A C 1
ATOM 2174 O O . SER A 1 299 ? 22.955 -6.309 4.230 1.00 87.00 299 SER A O 1
ATOM 2176 N N . GLY A 1 300 ? 22.181 -6.753 2.172 1.00 80.94 300 GLY A N 1
ATOM 2177 C CA . GLY A 1 300 ? 20.759 -6.602 2.502 1.00 80.94 300 GLY A CA 1
ATOM 2178 C C . GLY A 1 300 ? 20.325 -5.147 2.714 1.00 80.94 300 GLY A C 1
ATOM 2179 O O . GLY A 1 300 ? 19.249 -4.887 3.255 1.00 80.94 300 GLY A O 1
ATOM 2180 N N . THR A 1 301 ? 21.177 -4.191 2.337 1.00 85.88 301 THR A N 1
ATOM 2181 C CA . THR A 1 301 ? 20.899 -2.754 2.413 1.00 85.88 301 THR A CA 1
ATOM 2182 C C . THR A 1 301 ? 20.328 -2.270 1.089 1.00 85.88 301 THR A C 1
ATOM 2184 O O . THR A 1 301 ? 20.747 -2.732 0.027 1.00 85.88 301 THR A O 1
ATOM 2187 N N . ASN A 1 302 ? 19.399 -1.314 1.145 1.00 84.69 302 ASN A N 1
ATOM 2188 C CA . ASN A 1 302 ? 18.892 -0.668 -0.062 1.00 84.69 302 ASN A CA 1
ATOM 2189 C C . ASN A 1 302 ? 20.033 0.040 -0.802 1.00 84.69 302 ASN A C 1
ATOM 2191 O O . ASN A 1 302 ? 20.930 0.607 -0.175 1.00 84.69 302 ASN A O 1
ATOM 2195 N N . VAL A 1 303 ? 19.990 -0.018 -2.130 1.00 75.62 303 VAL A N 1
ATOM 2196 C CA . VAL A 1 303 ? 20.922 0.705 -2.995 1.00 75.62 303 VAL A CA 1
ATOM 2197 C C . VAL A 1 303 ? 20.352 2.104 -3.210 1.00 75.62 303 VAL A C 1
ATOM 2199 O O . VAL A 1 303 ? 19.243 2.233 -3.724 1.00 75.62 303 VAL A O 1
ATOM 2202 N N . THR A 1 304 ? 21.092 3.122 -2.776 1.00 62.00 304 THR A N 1
ATOM 2203 C CA . THR A 1 304 ? 20.734 4.548 -2.886 1.00 62.00 304 THR A CA 1
ATOM 2204 C C . THR A 1 304 ? 21.320 5.187 -4.133 1.00 62.00 304 THR A C 1
ATOM 2206 O O . THR A 1 304 ? 22.522 4.931 -4.371 1.00 62.00 304 THR A O 1
#

Foldseek 3Di:
DDDDDDDPPDPPPVVVVVVVVVVVVVVVVVVVVVVVVVCVVVVVVLVLQQVLQVVQLVVLVVLQVVQCVCQVDPSHAHLDDDGDPPQCQPDWAFDDDPNHTSWTKGKHKDALPDPPDDPPDDHSLLGAQQKIKIKMKIKVSYDPDPDDMHIDIDIDIDGDLVRNQDLDQEQEEEAAEAEEEDQAEQECQVPCVRHWHARYAYLAYYHYYDDNYWFATPQQVDDDTPDEDECCLDAQDSNGGNHYHNHNPVNSVVRDGRQSSLVSLQVVCVVVVQEAEDDDDADPVRHRDPDRHHYAYNVNHDDD

pLDDT: mean 87.75, std 9.05, range [39.19, 97.25]

Secondary structure (DSSP, 8-state):
-----------TTTHHHHHHHHHHHHHHHHHHHHHHHHHHHHHHHHHHHHHHHHHHHHHHHHHHHHHHH-TTSTTS--SSSPPPTTTBTTS-EEEEETTEEEEEEEEEEE-TT-SSPPTTSPPGGG--TTEEEEEEEEEES-SS-SSS-EEEEEEEEEE-GGGGS---SEEEEESS-EEEETT-EEE-TT--BTB--EEEEESS-EEEESTT-EEE-SSS-S--TT-EEE-TTSPPPTT--SEEES--HHHHTTTSPPHHHHHHHHHHHHHHT-EEES-----SSSPPPSS--EEE-TT-PPP-